Protein AF-A0A1Y1UW43-F1 (afdb_monomer_lite)

Organism: NCBI:txid1754191

Structure (mmCIF, N/CA/C/O backbone):
data_AF-A0A1Y1UW43-F1
#
_entry.id   AF-A0A1Y1UW43-F1
#
loop_
_atom_site.group_PDB
_atom_site.id
_atom_site.type_symbol
_atom_site.label_atom_id
_atom_site.label_alt_id
_atom_site.label_comp_id
_atom_site.label_asym_id
_atom_site.label_entity_id
_atom_site.label_seq_id
_atom_site.pdbx_PDB_ins_code
_atom_site.Cartn_x
_atom_site.Cartn_y
_atom_site.Cartn_z
_atom_site.occupancy
_atom_site.B_iso_or_equiv
_atom_site.auth_seq_id
_atom_site.auth_comp_id
_atom_site.auth_asym_id
_atom_site.auth_atom_id
_atom_site.pdbx_PDB_model_num
ATOM 1 N N . MET A 1 1 ? 52.925 10.141 13.686 1.00 56.16 1 MET A N 1
ATOM 2 C CA . MET A 1 1 ? 51.804 9.249 14.070 1.00 56.16 1 MET A CA 1
ATOM 3 C C . MET A 1 1 ? 50.520 9.489 13.261 1.00 56.16 1 MET A C 1
ATOM 5 O O . MET A 1 1 ? 49.769 8.543 13.100 1.00 56.16 1 MET A O 1
ATOM 9 N N . PHE A 1 2 ? 50.307 10.675 12.669 1.00 58.00 2 PHE A N 1
ATOM 10 C CA . PHE A 1 2 ? 49.111 11.023 11.871 1.00 58.00 2 PHE A CA 1
ATOM 11 C C . PHE A 1 2 ? 48.879 10.208 10.571 1.00 58.00 2 PHE A C 1
ATOM 13 O O . PHE A 1 2 ? 47.738 10.053 10.152 1.00 58.00 2 PHE A O 1
ATOM 20 N N . ASN A 1 3 ? 49.919 9.635 9.948 1.00 72.94 3 ASN A N 1
ATOM 21 C CA . ASN A 1 3 ? 49.780 8.955 8.644 1.00 72.94 3 ASN A CA 1
ATOM 22 C C . ASN A 1 3 ? 49.071 7.590 8.685 1.00 72.94 3 ASN A C 1
ATOM 24 O O . ASN A 1 3 ? 48.472 7.200 7.689 1.00 72.94 3 ASN A O 1
ATOM 28 N N . LYS A 1 4 ? 49.124 6.851 9.803 1.00 80.12 4 LYS A N 1
ATOM 29 C CA . LYS A 1 4 ? 48.474 5.528 9.875 1.00 80.12 4 LYS A CA 1
ATOM 30 C C . LYS A 1 4 ? 46.954 5.653 9.977 1.00 80.12 4 LYS A C 1
ATOM 32 O O . LYS A 1 4 ? 46.249 4.919 9.303 1.00 80.12 4 LYS A O 1
ATOM 37 N N . THR A 1 5 ? 46.466 6.628 10.742 1.00 80.50 5 THR A N 1
ATOM 38 C CA . THR A 1 5 ? 45.029 6.865 10.930 1.00 80.50 5 THR A CA 1
ATOM 39 C C . THR A 1 5 ? 44.343 7.279 9.627 1.00 80.50 5 THR A C 1
ATOM 41 O O . THR A 1 5 ? 43.304 6.724 9.289 1.00 80.50 5 THR A O 1
ATOM 44 N N . ILE A 1 6 ? 44.944 8.191 8.851 1.00 83.69 6 ILE A N 1
ATOM 45 C CA . ILE A 1 6 ? 44.388 8.641 7.560 1.00 83.69 6 ILE A CA 1
ATOM 46 C C . ILE A 1 6 ? 44.312 7.482 6.556 1.00 83.69 6 ILE A C 1
ATOM 48 O O . ILE A 1 6 ? 43.304 7.327 5.870 1.00 83.69 6 ILE A O 1
ATOM 52 N N . LEU A 1 7 ? 45.346 6.636 6.502 1.00 84.94 7 LEU A N 1
ATOM 53 C CA . LEU A 1 7 ? 45.371 5.480 5.606 1.00 84.94 7 LEU A CA 1
ATOM 54 C C . LEU A 1 7 ? 44.277 4.458 5.960 1.00 84.94 7 LEU A C 1
ATOM 56 O O . LEU A 1 7 ? 43.630 3.928 5.062 1.00 84.94 7 LEU A O 1
ATOM 60 N N . THR A 1 8 ? 44.027 4.226 7.254 1.00 87.25 8 THR A N 1
ATOM 61 C CA . THR A 1 8 ? 42.935 3.354 7.711 1.00 87.25 8 THR A CA 1
ATOM 62 C C . THR A 1 8 ? 41.565 3.895 7.296 1.00 87.25 8 THR A C 1
ATOM 64 O O . THR A 1 8 ? 40.753 3.129 6.787 1.00 87.25 8 THR A O 1
ATOM 67 N N . PHE A 1 9 ? 41.310 5.201 7.441 1.00 85.50 9 PHE A N 1
ATOM 68 C CA . PHE A 1 9 ? 40.037 5.801 7.016 1.00 85.50 9 PHE A CA 1
ATOM 69 C C . PHE A 1 9 ? 39.816 5.709 5.502 1.00 85.50 9 PHE A C 1
ATOM 71 O O . PHE A 1 9 ? 38.721 5.361 5.073 1.00 85.50 9 PHE A O 1
ATOM 78 N N . LEU A 1 10 ? 40.852 5.951 4.692 1.00 85.75 10 LEU A N 1
ATOM 79 C CA . LEU A 1 10 ? 40.757 5.788 3.237 1.00 85.75 10 LEU A CA 1
ATOM 80 C C . LEU A 1 10 ? 40.454 4.338 2.843 1.00 85.75 10 LEU A C 1
ATOM 82 O O . LEU A 1 10 ? 39.639 4.108 1.957 1.00 85.75 10 LEU A O 1
ATOM 86 N N . PHE A 1 11 ? 41.059 3.363 3.525 1.00 88.62 11 PHE A N 1
ATOM 87 C CA . PHE A 1 11 ? 40.801 1.948 3.263 1.00 88.62 11 PHE A CA 1
ATOM 88 C C . PHE A 1 11 ? 39.367 1.544 3.623 1.00 88.62 11 PHE A C 1
ATOM 90 O O . PHE A 1 11 ? 38.737 0.807 2.875 1.00 88.62 11 PHE A O 1
ATOM 97 N N . ILE A 1 12 ? 38.833 2.069 4.730 1.00 87.31 12 ILE A N 1
ATOM 98 C CA . ILE A 1 12 ? 37.438 1.855 5.133 1.00 87.31 12 ILE A CA 1
ATOM 99 C C . ILE A 1 12 ? 36.479 2.460 4.098 1.00 87.31 12 ILE A C 1
ATOM 101 O O . ILE A 1 12 ? 35.540 1.788 3.690 1.00 87.31 12 ILE A O 1
ATOM 105 N N . ILE A 1 13 ? 36.736 3.682 3.616 1.00 87.12 13 ILE A N 1
ATOM 106 C CA . ILE A 1 13 ? 35.909 4.327 2.580 1.00 87.12 13 ILE A CA 1
ATOM 107 C C . ILE A 1 13 ? 35.920 3.509 1.283 1.00 87.12 13 ILE A C 1
ATOM 109 O O . ILE A 1 13 ? 34.859 3.240 0.730 1.00 87.12 13 ILE A O 1
ATOM 113 N N . ILE A 1 14 ? 37.097 3.074 0.823 1.00 82.62 14 ILE A N 1
ATOM 114 C CA . ILE A 1 14 ? 37.223 2.245 -0.385 1.00 82.62 14 ILE A CA 1
ATOM 115 C C . ILE A 1 14 ? 36.518 0.898 -0.187 1.00 82.62 14 ILE A C 1
ATOM 117 O O . ILE A 1 14 ? 35.821 0.443 -1.086 1.00 82.62 14 ILE A O 1
ATOM 121 N N . TYR A 1 15 ? 36.649 0.274 0.987 1.00 85.06 15 TYR A N 1
ATOM 122 C CA . TYR A 1 15 ? 35.960 -0.977 1.300 1.00 85.06 15 TYR A CA 1
ATOM 123 C C . TYR A 1 15 ? 34.438 -0.813 1.268 1.00 85.06 15 TYR A C 1
ATOM 125 O O . TYR A 1 15 ? 33.769 -1.631 0.650 1.00 85.06 15 TYR A O 1
ATOM 133 N N . PHE A 1 16 ? 33.892 0.254 1.862 1.00 75.81 16 PHE A N 1
ATOM 134 C CA . PHE A 1 16 ? 32.456 0.534 1.791 1.00 75.81 16 PHE A CA 1
ATOM 135 C C . PHE A 1 16 ? 31.996 0.799 0.357 1.00 75.81 16 PHE A C 1
ATOM 137 O O . PHE A 1 16 ? 30.966 0.267 -0.032 1.00 75.81 16 PHE A O 1
ATOM 144 N N . GLN A 1 17 ? 32.781 1.527 -0.445 1.00 74.25 17 GLN A N 1
ATOM 145 C CA . GLN A 1 17 ? 32.484 1.751 -1.864 1.00 74.25 17 GLN A CA 1
ATOM 146 C C . GLN A 1 17 ? 32.497 0.450 -2.682 1.00 74.25 17 GLN A C 1
ATOM 148 O O . GLN A 1 17 ? 31.660 0.276 -3.562 1.00 74.25 17 GLN A O 1
ATOM 153 N N . PHE A 1 18 ? 33.417 -0.476 -2.394 1.00 73.25 18 PHE A N 1
ATOM 154 C CA . PHE A 1 18 ? 33.471 -1.786 -3.053 1.00 73.25 18 PHE A CA 1
ATOM 155 C C . PHE A 1 18 ? 32.378 -2.742 -2.567 1.00 73.25 18 PHE A C 1
ATOM 157 O O . PHE A 1 18 ? 31.836 -3.493 -3.368 1.00 73.25 18 PHE A O 1
ATOM 164 N N . ALA A 1 19 ? 32.046 -2.717 -1.276 1.00 72.12 19 ALA A N 1
ATOM 165 C CA . ALA A 1 19 ? 30.967 -3.521 -0.715 1.00 72.12 19 ALA A CA 1
ATOM 166 C C . ALA A 1 19 ? 29.603 -3.068 -1.255 1.00 72.12 19 ALA A C 1
ATOM 168 O O . ALA A 1 19 ? 28.809 -3.916 -1.641 1.00 72.12 19 ALA A O 1
ATOM 169 N N . SER A 1 20 ? 29.371 -1.755 -1.376 1.00 63.16 20 SER A N 1
ATOM 170 C CA . SER A 1 20 ? 28.149 -1.214 -1.984 1.00 63.16 20 SER A CA 1
ATOM 171 C C . SER A 1 20 ? 28.087 -1.419 -3.499 1.00 63.16 20 SER A C 1
ATOM 173 O O . SER A 1 20 ? 27.006 -1.484 -4.060 1.00 63.16 20 SER A O 1
ATOM 175 N N . ALA A 1 21 ? 29.233 -1.514 -4.184 1.00 57.72 21 ALA A N 1
ATOM 176 C CA . ALA A 1 21 ? 29.274 -1.787 -5.625 1.00 57.72 21 ALA A CA 1
ATOM 177 C C . ALA A 1 21 ? 29.068 -3.274 -5.972 1.00 57.72 21 ALA A C 1
ATOM 179 O O . ALA A 1 21 ? 28.872 -3.599 -7.139 1.00 57.72 21 ALA A O 1
ATOM 180 N N . ASN A 1 22 ? 29.137 -4.163 -4.975 1.00 56.09 22 ASN A N 1
ATOM 181 C CA . ASN A 1 22 ? 28.991 -5.610 -5.131 1.00 56.09 22 ASN A CA 1
ATOM 182 C C . ASN A 1 22 ? 27.632 -6.141 -4.653 1.00 56.09 22 ASN A C 1
ATOM 184 O O . ASN A 1 22 ? 27.474 -7.360 -4.564 1.00 56.09 22 ASN A O 1
ATOM 188 N N . GLU A 1 23 ? 26.636 -5.280 -4.417 1.00 61.84 23 GLU A N 1
ATOM 189 C CA . GLU A 1 23 ? 25.242 -5.696 -4.617 1.00 61.84 23 GLU A CA 1
ATOM 190 C C . GLU A 1 23 ? 25.048 -5.919 -6.120 1.00 61.84 23 GLU A C 1
ATOM 192 O O . GLU A 1 23 ? 24.503 -5.105 -6.856 1.00 61.84 23 GLU A O 1
ATOM 197 N N . LEU A 1 24 ? 25.630 -7.017 -6.603 1.00 61.66 24 LEU A N 1
ATOM 198 C CA . LEU A 1 24 ? 25.389 -7.529 -7.930 1.00 61.66 24 LEU A CA 1
ATOM 199 C C . LEU A 1 24 ? 23.887 -7.798 -7.984 1.00 61.66 24 LEU A C 1
ATOM 201 O O . LEU A 1 24 ? 23.404 -8.599 -7.182 1.00 61.66 24 LEU A O 1
ATOM 205 N N . ASN A 1 25 ? 23.174 -7.105 -8.876 1.00 72.94 25 ASN A N 1
ATOM 206 C CA . ASN A 1 25 ? 21.748 -7.323 -9.104 1.00 72.94 25 ASN A CA 1
ATOM 207 C C . ASN A 1 25 ? 21.505 -8.827 -9.180 1.00 72.94 25 ASN A C 1
ATOM 209 O O . ASN A 1 25 ? 22.036 -9.498 -10.067 1.00 72.94 25 ASN A O 1
ATOM 213 N N . GLU A 1 26 ? 20.785 -9.356 -8.195 1.00 88.00 26 GLU A N 1
ATOM 214 C CA . GLU A 1 26 ? 20.541 -10.783 -8.081 1.00 88.00 26 GLU A CA 1
ATOM 215 C C . GLU A 1 26 ? 19.818 -11.240 -9.350 1.00 88.00 26 GLU A C 1
ATOM 217 O O . GLU A 1 26 ? 18.706 -10.793 -9.644 1.00 88.00 26 GLU A O 1
ATOM 222 N N . VAL A 1 27 ? 20.503 -12.063 -10.148 1.00 95.00 27 VAL A N 1
ATOM 223 C CA . VAL A 1 27 ? 19.960 -12.608 -11.390 1.00 95.00 27 VAL A CA 1
ATOM 224 C C . VAL A 1 27 ? 19.281 -13.922 -11.050 1.00 95.00 27 VAL A C 1
ATOM 226 O O . VAL A 1 27 ? 19.945 -14.880 -10.656 1.00 95.00 27 VAL A O 1
ATOM 229 N N . LEU A 1 28 ? 17.966 -13.966 -11.222 1.00 96.88 28 LEU A N 1
ATOM 230 C CA . LEU A 1 28 ? 17.135 -15.129 -10.931 1.00 96.88 28 LEU A CA 1
ATOM 231 C C . LEU A 1 28 ? 16.400 -15.576 -12.188 1.00 96.88 28 LEU A C 1
ATOM 233 O O . LEU A 1 28 ? 16.133 -14.780 -13.088 1.00 96.88 28 LEU A O 1
ATOM 237 N N . SER A 1 29 ? 16.027 -16.848 -12.246 1.00 97.25 29 SER A N 1
ATOM 238 C CA . SER A 1 29 ? 15.043 -17.300 -13.223 1.00 97.25 29 SER A CA 1
ATOM 239 C C . SER A 1 29 ? 13.647 -16.780 -12.875 1.00 97.25 29 SER A C 1
ATOM 241 O O . SER A 1 29 ? 13.325 -16.569 -11.702 1.00 97.25 29 SER A O 1
ATOM 243 N N . LYS A 1 30 ? 12.751 -16.658 -13.862 1.00 97.31 30 LYS A N 1
ATOM 244 C CA . LYS A 1 30 ? 11.349 -16.277 -13.600 1.00 97.31 30 LYS A CA 1
ATOM 245 C C . LYS A 1 30 ? 10.670 -17.228 -12.614 1.00 97.31 30 LYS A C 1
ATOM 247 O O . LYS A 1 30 ? 9.859 -16.812 -11.790 1.00 97.31 30 LYS A O 1
ATOM 252 N N . LYS A 1 31 ? 11.012 -18.516 -12.678 1.00 97.94 31 LYS A N 1
ATOM 253 C CA . LYS A 1 31 ? 10.511 -19.523 -11.738 1.00 97.94 31 LYS A CA 1
ATOM 254 C C . LYS A 1 31 ? 11.026 -19.299 -10.314 1.00 97.94 31 LYS A C 1
ATOM 256 O O . LYS A 1 31 ? 10.271 -19.521 -9.375 1.00 97.94 31 LYS A O 1
ATOM 261 N N . GLU A 1 32 ? 12.289 -18.917 -10.149 1.00 98.06 32 GLU A N 1
ATOM 262 C CA . GLU A 1 32 ? 12.850 -18.585 -8.835 1.00 98.06 32 GLU A CA 1
ATOM 263 C C . GLU A 1 32 ? 12.178 -17.343 -8.257 1.00 98.06 32 GLU A C 1
ATOM 265 O O . GLU A 1 32 ? 11.737 -17.407 -7.114 1.00 98.06 32 GLU A O 1
ATOM 270 N N . VAL A 1 33 ? 11.982 -16.292 -9.066 1.00 97.75 33 VAL A N 1
ATOM 271 C CA . VAL A 1 33 ? 11.233 -15.092 -8.657 1.00 97.75 33 VAL A CA 1
ATOM 272 C C . VAL A 1 33 ? 9.833 -15.463 -8.167 1.00 97.75 33 VAL A C 1
ATOM 274 O O . VAL A 1 33 ? 9.462 -15.106 -7.059 1.00 97.75 33 VAL A O 1
ATOM 277 N N . LEU A 1 34 ? 9.073 -16.260 -8.924 1.00 97.62 34 LEU A N 1
ATOM 278 C CA . LEU A 1 34 ? 7.719 -16.682 -8.530 1.00 97.62 34 LEU A CA 1
ATOM 279 C C . LEU A 1 34 ? 7.656 -17.534 -7.246 1.00 97.62 34 LEU A C 1
ATOM 281 O O . LEU A 1 34 ? 6.579 -17.677 -6.673 1.00 97.62 34 LEU A O 1
ATOM 285 N N . ASN A 1 35 ? 8.775 -18.112 -6.797 1.00 97.75 35 ASN A N 1
ATOM 286 C CA . ASN A 1 35 ? 8.842 -18.857 -5.536 1.00 97.75 35 ASN A CA 1
ATOM 287 C C . ASN A 1 35 ? 9.202 -17.974 -4.334 1.00 97.75 35 ASN A C 1
ATOM 289 O O . ASN A 1 35 ? 9.175 -18.471 -3.206 1.00 97.75 35 ASN A O 1
ATOM 293 N N . ILE A 1 36 ? 9.563 -16.705 -4.549 1.00 96.56 36 ILE A N 1
ATOM 294 C CA . ILE A 1 36 ? 9.809 -15.769 -3.455 1.00 96.56 36 ILE A CA 1
ATOM 295 C C . ILE A 1 36 ? 8.470 -15.463 -2.772 1.00 96.56 36 ILE A C 1
ATOM 297 O O . ILE A 1 36 ? 7.462 -15.159 -3.415 1.00 96.56 36 ILE A O 1
ATOM 301 N N . THR A 1 37 ? 8.463 -15.571 -1.446 1.00 95.00 37 THR A N 1
ATOM 302 C CA . THR A 1 37 ? 7.289 -15.324 -0.604 1.00 95.00 37 THR A CA 1
ATOM 303 C C . THR A 1 37 ? 7.711 -14.629 0.678 1.00 95.00 37 THR A C 1
ATOM 305 O O . THR A 1 37 ? 8.735 -15.003 1.247 1.00 95.00 37 THR A O 1
ATOM 308 N N . ASN A 1 38 ? 6.874 -13.722 1.182 1.00 90.12 38 ASN A N 1
ATOM 309 C CA . ASN A 1 38 ? 7.091 -12.963 2.422 1.00 90.12 38 ASN A CA 1
ATOM 310 C C . ASN A 1 38 ? 8.356 -12.087 2.410 1.00 90.12 38 ASN A C 1
ATOM 312 O O . ASN A 1 38 ? 8.910 -11.788 3.464 1.00 90.12 38 ASN A O 1
ATOM 316 N N . GLU A 1 39 ? 8.793 -11.692 1.220 1.00 91.38 39 GLU A N 1
ATOM 317 C CA . GLU A 1 39 ? 9.744 -10.605 1.012 1.00 91.38 39 GLU A CA 1
ATOM 318 C C . GLU A 1 39 ? 8.957 -9.397 0.511 1.00 91.38 39 GLU A C 1
ATOM 320 O O . GLU A 1 39 ? 7.960 -9.562 -0.201 1.00 91.38 39 GLU A O 1
ATOM 325 N N . PHE A 1 40 ? 9.371 -8.200 0.912 1.00 91.06 40 PHE A N 1
ATOM 326 C CA . PHE A 1 40 ? 8.583 -6.993 0.691 1.00 91.06 40 PHE A CA 1
ATOM 327 C C . PHE A 1 40 ? 9.372 -5.919 -0.030 1.00 91.06 40 PHE A C 1
ATOM 329 O O . PHE A 1 40 ? 10.588 -5.824 0.152 1.00 91.06 40 PHE A O 1
ATOM 336 N N . PHE A 1 41 ? 8.658 -5.082 -0.781 1.00 91.19 41 PHE A N 1
ATOM 337 C CA . PHE A 1 41 ? 9.232 -3.976 -1.541 1.00 91.19 41 PHE A CA 1
ATOM 338 C C . PHE A 1 41 ? 10.299 -4.475 -2.520 1.00 91.19 41 PHE A C 1
ATOM 340 O O . PHE A 1 41 ? 11.388 -3.909 -2.635 1.00 91.19 41 PHE A O 1
ATOM 347 N N . ILE A 1 42 ? 10.002 -5.588 -3.192 1.00 94.31 42 ILE A N 1
ATOM 348 C CA . ILE A 1 42 ? 10.900 -6.195 -4.165 1.00 94.31 42 ILE A CA 1
ATOM 349 C C . ILE A 1 42 ? 10.197 -6.308 -5.506 1.00 94.31 42 ILE A C 1
ATOM 351 O O . ILE A 1 42 ? 9.110 -6.864 -5.636 1.00 94.31 42 ILE A O 1
ATOM 355 N N . SER A 1 43 ? 10.881 -5.832 -6.533 1.00 95.88 43 SER A N 1
ATOM 356 C CA . SER A 1 43 ? 10.384 -5.887 -7.895 1.00 95.88 43 SER A CA 1
ATOM 357 C C . SER A 1 43 ? 11.461 -6.451 -8.809 1.00 95.88 43 SER A C 1
ATOM 359 O O . SER A 1 43 ? 12.657 -6.373 -8.516 1.00 95.88 43 SER A O 1
ATOM 361 N N . TYR A 1 44 ? 11.045 -7.056 -9.917 1.00 97.56 44 TYR A N 1
ATOM 362 C CA . TYR A 1 44 ? 11.954 -7.613 -10.914 1.00 97.56 44 TYR A CA 1
ATOM 363 C C . TYR A 1 44 ? 11.488 -7.266 -12.320 1.00 97.56 44 TYR A C 1
ATOM 365 O O . TYR A 1 44 ? 10.319 -7.442 -12.655 1.00 97.56 44 TYR A O 1
ATOM 373 N N . TYR A 1 45 ? 12.425 -6.894 -13.188 1.00 97.62 45 TYR A N 1
ATOM 374 C CA . TYR A 1 45 ? 12.200 -6.936 -14.631 1.00 97.62 45 TYR A CA 1
ATOM 375 C C . TYR A 1 45 ? 12.741 -8.242 -15.192 1.00 97.62 45 TYR A C 1
ATOM 377 O O . TYR A 1 45 ? 13.872 -8.636 -14.902 1.00 97.62 45 TYR A O 1
ATOM 385 N N . CYS A 1 46 ? 11.946 -8.890 -16.037 1.00 97.25 46 CYS A N 1
ATOM 386 C CA . CYS A 1 46 ? 12.302 -10.144 -16.676 1.00 97.25 46 CYS A CA 1
ATOM 387 C C . CYS A 1 46 ? 12.362 -9.992 -18.197 1.00 97.25 46 CYS A C 1
ATOM 389 O O . CYS A 1 46 ? 11.467 -9.422 -18.825 1.00 97.25 46 CYS A O 1
ATOM 391 N N . LYS A 1 47 ? 13.396 -10.580 -18.800 1.00 95.69 47 LYS A N 1
ATOM 392 C CA . LYS A 1 47 ? 13.500 -10.803 -20.241 1.00 95.69 47 LYS A CA 1
ATOM 393 C C . LYS A 1 47 ? 13.730 -12.286 -20.490 1.00 95.69 47 LYS A C 1
ATOM 395 O O . LYS A 1 47 ? 14.701 -12.859 -20.002 1.00 95.69 47 LYS A O 1
ATOM 400 N N . ASP A 1 48 ? 12.839 -12.898 -21.263 1.00 93.75 48 ASP A N 1
ATOM 401 C CA . ASP A 1 48 ? 12.752 -14.353 -21.391 1.00 93.75 48 ASP A CA 1
ATOM 402 C C . ASP A 1 48 ? 12.575 -15.016 -20.006 1.00 93.75 48 ASP A C 1
ATOM 404 O O . ASP A 1 48 ? 11.582 -14.764 -19.325 1.00 93.75 48 ASP A O 1
ATOM 408 N N . ASP A 1 49 ? 13.528 -15.853 -19.589 1.00 95.88 49 ASP A N 1
ATOM 409 C CA . ASP A 1 49 ? 13.539 -16.507 -18.276 1.00 95.88 49 ASP A CA 1
ATOM 410 C C . ASP A 1 49 ? 14.493 -15.824 -17.285 1.00 95.88 49 ASP A C 1
ATOM 412 O O . ASP A 1 49 ? 14.617 -16.295 -16.167 1.00 95.88 49 ASP A O 1
ATOM 416 N N . ILE A 1 50 ? 15.176 -14.739 -17.669 1.00 96.94 50 ILE A N 1
ATOM 417 C CA . ILE A 1 50 ? 16.165 -14.050 -16.828 1.00 96.94 50 ILE A CA 1
ATOM 418 C C . ILE A 1 50 ? 15.514 -12.820 -16.205 1.00 96.94 50 ILE A C 1
ATOM 420 O O . ILE A 1 50 ? 15.043 -11.938 -16.923 1.00 96.94 50 ILE A O 1
ATOM 424 N N . CYS A 1 51 ? 15.530 -12.742 -14.882 1.00 97.75 51 CYS A N 1
ATOM 425 C CA . CYS A 1 51 ? 14.985 -11.647 -14.099 1.00 97.75 51 CYS A CA 1
ATOM 426 C C . CYS A 1 51 ? 16.081 -10.982 -13.273 1.00 97.75 51 CYS A C 1
ATOM 428 O O . CYS A 1 51 ? 16.980 -11.652 -12.767 1.00 97.75 51 CYS A O 1
ATOM 430 N N . VAL A 1 52 ? 15.987 -9.666 -13.119 1.00 96.75 52 VAL A N 1
ATOM 431 C CA . VAL A 1 52 ? 16.898 -8.884 -12.281 1.00 96.75 52 VAL A CA 1
ATOM 432 C C . VAL A 1 52 ? 16.097 -8.005 -11.339 1.00 96.75 52 VAL A C 1
ATOM 434 O O . VAL A 1 52 ? 15.080 -7.433 -11.738 1.00 96.75 52 VAL A O 1
ATOM 437 N N . LYS A 1 53 ? 16.546 -7.944 -10.086 1.00 96.00 53 LYS A N 1
ATOM 438 C CA . LYS A 1 53 ? 15.929 -7.112 -9.055 1.00 96.00 53 LYS A CA 1
ATOM 439 C C . LYS A 1 53 ? 16.030 -5.631 -9.443 1.00 96.00 53 LYS A C 1
ATOM 441 O O . LYS A 1 53 ? 17.070 -5.202 -9.939 1.00 96.00 53 LYS A O 1
ATOM 446 N N . THR A 1 54 ? 14.961 -4.882 -9.214 1.00 93.88 54 THR A N 1
ATOM 447 C CA . THR A 1 54 ? 14.838 -3.431 -9.423 1.00 93.88 54 THR A CA 1
ATOM 448 C C . THR A 1 54 ? 14.235 -2.798 -8.172 1.00 93.88 54 THR A C 1
ATOM 450 O O . THR A 1 54 ? 13.646 -3.486 -7.334 1.00 93.88 54 THR A O 1
ATOM 453 N N . ASP A 1 55 ? 14.367 -1.482 -8.056 1.00 90.44 55 ASP A N 1
ATOM 454 C CA . ASP A 1 55 ? 13.598 -0.681 -7.111 1.00 90.44 55 ASP A CA 1
ATOM 455 C C . ASP A 1 55 ? 12.081 -0.770 -7.393 1.00 90.44 55 ASP A C 1
ATOM 457 O O . ASP A 1 55 ? 11.647 -0.775 -8.551 1.00 90.44 55 ASP A O 1
ATOM 461 N N . ASN A 1 56 ? 11.279 -0.847 -6.330 1.00 88.56 56 ASN A N 1
ATOM 462 C CA . ASN A 1 56 ? 9.824 -1.011 -6.380 1.00 88.56 56 ASN A CA 1
ATOM 463 C C . ASN A 1 56 ? 9.056 0.324 -6.477 1.00 88.56 56 ASN A C 1
ATOM 465 O O . ASN A 1 56 ? 7.827 0.332 -6.531 1.00 88.56 56 ASN A O 1
ATOM 469 N N . GLU A 1 57 ? 9.744 1.470 -6.504 1.00 89.12 57 GLU A N 1
ATOM 470 C CA . GLU A 1 57 ? 9.133 2.785 -6.718 1.00 89.12 57 GLU A CA 1
ATOM 471 C C . GLU A 1 57 ? 8.948 3.107 -8.213 1.00 89.12 57 GLU A C 1
ATOM 473 O O . GLU A 1 57 ? 8.436 4.178 -8.547 1.00 89.12 57 GLU A O 1
ATOM 478 N N . TYR A 1 58 ? 9.347 2.200 -9.120 1.00 88.69 58 TYR A N 1
ATOM 479 C CA . TYR A 1 58 ? 9.237 2.336 -10.584 1.00 88.69 58 TYR A CA 1
ATOM 480 C C . TYR A 1 58 ? 9.904 3.613 -11.128 1.00 88.69 58 TYR A C 1
ATOM 482 O O . TYR A 1 58 ? 9.495 4.167 -12.148 1.00 88.69 58 TYR A O 1
ATOM 490 N N . LYS A 1 59 ? 10.935 4.116 -10.438 1.00 90.44 59 LYS A N 1
ATOM 491 C CA . LYS A 1 59 ? 11.692 5.313 -10.853 1.00 90.44 59 LYS A CA 1
ATOM 492 C C . LYS A 1 59 ? 12.839 4.987 -11.805 1.00 90.44 59 LYS A C 1
ATOM 494 O O . LYS A 1 59 ? 13.427 5.895 -12.403 1.00 90.44 59 LYS A O 1
ATOM 499 N N . GLU A 1 60 ? 13.198 3.712 -11.912 1.00 91.81 60 GLU A N 1
ATOM 500 C CA . GLU A 1 60 ? 14.275 3.257 -12.775 1.00 91.81 60 GLU A CA 1
ATOM 501 C C . GLU A 1 60 ? 13.875 3.363 -14.241 1.00 91.81 60 GLU A C 1
ATOM 503 O O . GLU A 1 60 ? 12.942 2.725 -14.705 1.00 91.81 60 GLU A O 1
ATOM 508 N N . LYS A 1 61 ? 14.642 4.147 -14.996 1.00 95.81 61 LYS A N 1
ATOM 509 C CA . LYS A 1 61 ? 14.450 4.305 -16.443 1.00 95.81 61 LYS A CA 1
ATOM 510 C C . LYS A 1 61 ? 15.150 3.223 -17.255 1.00 95.81 61 LYS A C 1
ATOM 512 O O . LYS A 1 61 ? 14.883 3.051 -18.447 1.00 95.81 61 LYS A O 1
ATOM 517 N N . PHE A 1 62 ? 16.103 2.539 -16.627 1.00 96.94 62 PHE A N 1
ATOM 518 C CA . PHE A 1 62 ? 16.943 1.544 -17.263 1.00 96.94 62 PHE A CA 1
ATOM 519 C C . PHE A 1 62 ? 17.094 0.322 -16.379 1.00 96.94 62 PHE A C 1
ATOM 521 O O . PHE A 1 62 ? 17.202 0.468 -15.171 1.00 96.94 62 PHE A O 1
ATOM 528 N N . VAL A 1 63 ? 17.247 -0.839 -17.008 1.00 96.50 63 VAL A N 1
ATOM 529 C CA . VAL A 1 63 ? 17.593 -2.086 -16.331 1.00 96.50 63 VAL A CA 1
ATOM 530 C C . VAL A 1 63 ? 18.729 -2.796 -17.062 1.00 96.50 63 VAL A C 1
ATOM 532 O O . VAL A 1 63 ? 18.826 -2.737 -18.290 1.00 96.50 63 VAL A O 1
ATOM 535 N N . GLU A 1 64 ? 19.608 -3.463 -16.322 1.00 96.44 64 GLU A N 1
ATOM 536 C CA . GLU A 1 64 ? 20.753 -4.197 -16.862 1.00 96.44 64 GLU A CA 1
ATOM 537 C C . GLU A 1 64 ? 20.529 -5.708 -16.726 1.00 96.44 64 GLU A C 1
ATOM 539 O O . GLU A 1 64 ? 20.522 -6.238 -15.620 1.00 96.44 64 GLU A O 1
ATOM 544 N N . ILE A 1 65 ? 20.335 -6.405 -17.854 1.00 96.19 65 ILE A N 1
ATOM 545 C CA . ILE A 1 65 ? 20.023 -7.845 -17.895 1.00 96.19 65 ILE A CA 1
ATOM 546 C C . ILE A 1 65 ? 21.103 -8.576 -18.710 1.00 96.19 65 ILE A C 1
ATOM 548 O O . ILE A 1 65 ? 21.384 -8.164 -19.844 1.00 96.19 65 ILE A O 1
ATOM 552 N N . PRO A 1 66 ? 21.716 -9.655 -18.185 1.00 95.38 66 PRO A N 1
ATOM 553 C CA . PRO A 1 66 ? 22.676 -10.450 -18.943 1.00 95.38 66 PRO A CA 1
ATOM 554 C C . PRO A 1 66 ? 21.999 -11.228 -20.077 1.00 95.38 66 PRO A C 1
ATOM 556 O O . PRO A 1 66 ? 20.920 -11.796 -19.916 1.00 95.38 66 PRO A O 1
ATOM 559 N N . ASP A 1 67 ? 22.645 -11.272 -21.242 1.00 92.88 67 ASP A N 1
ATOM 560 C CA . ASP A 1 67 ? 22.251 -12.150 -22.341 1.00 92.88 67 ASP A CA 1
ATOM 561 C C . ASP A 1 67 ? 22.724 -13.599 -22.113 1.00 92.88 67 ASP A C 1
ATOM 563 O O . ASP A 1 67 ? 23.420 -13.923 -21.151 1.00 92.88 67 ASP A O 1
ATOM 567 N N . LYS A 1 68 ? 22.382 -14.497 -23.044 1.00 90.19 68 LYS A N 1
ATOM 568 C CA . LYS A 1 68 ? 22.782 -15.918 -22.999 1.00 90.19 68 LYS A CA 1
ATOM 569 C C . LYS A 1 68 ? 24.303 -16.154 -23.029 1.00 90.19 68 LYS A C 1
ATOM 571 O O . LYS A 1 68 ? 24.727 -17.283 -22.815 1.00 90.19 68 LYS A O 1
ATOM 576 N N . ASN A 1 69 ? 25.106 -15.134 -23.337 1.00 92.50 69 ASN A N 1
ATOM 577 C CA . ASN A 1 69 ? 26.569 -15.175 -23.333 1.00 92.50 69 ASN A CA 1
ATOM 578 C C . ASN A 1 69 ? 27.157 -14.379 -22.154 1.00 92.50 69 ASN A C 1
ATOM 580 O O . ASN A 1 69 ? 28.311 -13.957 -22.235 1.00 92.50 69 ASN A O 1
ATOM 584 N N . GLU A 1 70 ? 26.360 -14.117 -21.111 1.00 89.94 70 GLU A N 1
ATOM 585 C CA . GLU A 1 70 ? 26.740 -13.352 -19.914 1.00 89.94 70 GLU A CA 1
ATOM 586 C C . GLU A 1 70 ? 27.135 -11.894 -20.206 1.00 89.94 70 GLU A C 1
ATOM 588 O O . GLU A 1 70 ? 27.756 -11.219 -19.383 1.00 89.94 70 GLU A O 1
ATOM 593 N N . ARG A 1 71 ? 26.766 -11.359 -21.376 1.00 94.12 71 ARG A N 1
ATOM 594 C CA . ARG A 1 71 ? 26.985 -9.942 -21.676 1.00 94.12 71 ARG A CA 1
ATOM 595 C C . ARG A 1 71 ? 25.827 -9.143 -21.111 1.00 94.12 71 ARG A C 1
ATOM 597 O O . ARG A 1 71 ? 24.687 -9.336 -21.521 1.00 94.12 71 ARG A O 1
ATOM 604 N N . VAL A 1 72 ? 26.130 -8.222 -20.207 1.00 94.75 72 VAL A N 1
ATOM 605 C CA . VAL A 1 72 ? 25.140 -7.316 -19.622 1.00 94.75 72 VAL A CA 1
ATOM 606 C C . VAL A 1 72 ? 24.665 -6.318 -20.677 1.00 94.75 72 VAL A C 1
ATOM 608 O O . VAL A 1 72 ? 25.469 -5.591 -21.264 1.00 94.75 72 VAL A O 1
ATOM 611 N N . ILE A 1 73 ? 23.357 -6.298 -20.931 1.00 96.75 73 ILE A N 1
ATOM 612 C CA . ILE A 1 73 ? 22.713 -5.356 -21.844 1.00 96.75 73 ILE A CA 1
ATOM 613 C C . ILE A 1 73 ? 21.855 -4.402 -21.022 1.00 96.75 73 ILE A C 1
ATOM 615 O O . ILE A 1 73 ? 21.028 -4.829 -20.219 1.00 96.75 73 ILE A O 1
ATOM 619 N N . LYS A 1 74 ? 22.040 -3.103 -21.259 1.00 97.62 74 LYS A N 1
ATOM 620 C CA . LYS A 1 74 ? 21.239 -2.041 -20.658 1.00 97.62 74 LYS A CA 1
ATOM 621 C C . LYS A 1 74 ? 20.022 -1.741 -21.529 1.00 97.62 74 LYS A C 1
ATOM 623 O O . LYS A 1 74 ? 20.179 -1.319 -22.675 1.00 97.62 74 LYS A O 1
ATOM 628 N N . TYR A 1 75 ? 18.835 -1.929 -20.972 1.00 98.12 75 TYR A N 1
ATOM 629 C CA . TYR A 1 75 ? 17.554 -1.669 -21.618 1.00 98.12 75 TYR A CA 1
ATOM 630 C C . TYR A 1 75 ? 16.878 -0.445 -21.017 1.00 98.12 75 TYR A C 1
ATOM 632 O O . TYR A 1 75 ? 17.041 -0.174 -19.834 1.00 98.12 75 TYR A O 1
ATOM 640 N N . ILE A 1 76 ? 16.098 0.267 -21.823 1.00 98.00 76 ILE A N 1
ATOM 641 C CA . ILE A 1 76 ? 15.110 1.247 -21.367 1.00 98.00 76 ILE A CA 1
ATOM 642 C C . ILE A 1 76 ? 13.839 0.478 -20.992 1.00 98.00 76 ILE A C 1
ATOM 644 O O . ILE A 1 76 ? 13.358 -0.324 -21.802 1.00 98.00 76 ILE A O 1
ATOM 648 N N . VAL A 1 77 ? 13.319 0.709 -19.785 1.00 96.50 77 VAL A N 1
ATOM 649 C CA . VAL A 1 77 ? 12.084 0.064 -19.290 1.00 96.50 77 VAL A CA 1
ATOM 650 C C . VAL A 1 77 ? 10.856 0.957 -19.428 1.00 96.50 77 VAL A C 1
ATOM 652 O O . VAL A 1 77 ? 9.763 0.441 -19.631 1.00 96.50 77 VAL A O 1
ATOM 655 N N . ASP A 1 78 ? 11.048 2.280 -19.418 1.00 93.81 78 ASP A N 1
ATOM 656 C CA . ASP A 1 78 ? 9.976 3.248 -19.644 1.00 93.81 78 ASP A CA 1
ATOM 657 C C . ASP A 1 78 ? 9.419 3.115 -21.061 1.00 93.81 78 ASP A C 1
ATOM 659 O O . ASP A 1 78 ? 10.122 3.339 -22.052 1.00 93.81 78 ASP A O 1
ATOM 663 N N . THR A 1 79 ? 8.130 2.815 -21.156 1.00 94.75 79 THR A N 1
ATOM 664 C CA . THR A 1 79 ? 7.403 2.719 -22.421 1.00 94.75 79 THR A CA 1
ATOM 665 C C . THR A 1 79 ? 6.236 3.688 -22.461 1.00 94.75 79 THR A C 1
ATOM 667 O O . THR A 1 79 ? 5.603 3.963 -21.448 1.00 94.75 79 THR A O 1
ATOM 670 N N . CYS A 1 80 ? 5.927 4.173 -23.658 1.00 94.12 80 CYS A N 1
ATOM 671 C CA . CYS A 1 80 ? 4.766 5.014 -23.921 1.00 94.12 80 CYS A CA 1
ATOM 672 C C . CYS A 1 80 ? 3.796 4.320 -24.878 1.00 94.12 80 CYS A C 1
ATOM 674 O O . CYS A 1 80 ? 4.179 3.471 -25.696 1.00 94.12 80 CYS A O 1
ATOM 676 N N . SER A 1 81 ? 2.537 4.747 -24.852 1.00 92.44 81 SER A N 1
ATOM 677 C CA . SER A 1 81 ? 1.596 4.375 -25.903 1.00 92.44 81 SER A CA 1
ATOM 678 C C . SER A 1 81 ? 2.004 5.009 -27.236 1.00 92.44 81 SER A C 1
ATOM 680 O O . SER A 1 81 ? 2.584 6.097 -27.294 1.00 92.44 81 SER A O 1
ATOM 682 N N . SER A 1 82 ? 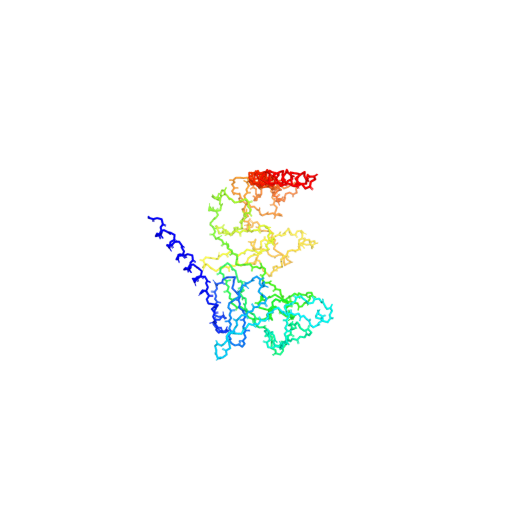1.672 4.349 -28.350 1.00 92.44 82 SER A N 1
ATOM 683 C CA . SER A 1 82 ? 1.937 4.918 -29.678 1.00 92.44 82 SER A CA 1
ATOM 684 C C . SER A 1 82 ? 1.245 6.273 -29.868 1.00 92.44 82 SER A C 1
ATOM 686 O O . SER A 1 82 ? 1.794 7.155 -30.518 1.00 92.44 82 SER A O 1
ATOM 688 N N . GLU A 1 83 ? 0.074 6.471 -29.260 1.00 92.06 83 GLU A N 1
ATOM 689 C CA . GLU A 1 83 ? -0.637 7.748 -29.289 1.00 92.06 83 GLU A CA 1
ATOM 690 C C . GLU A 1 83 ? 0.112 8.857 -28.532 1.00 92.06 83 GLU A C 1
ATOM 692 O O . GLU A 1 83 ? 0.180 9.990 -29.013 1.00 92.06 83 GLU A O 1
ATOM 697 N N . GLU A 1 84 ? 0.691 8.571 -27.364 1.00 94.25 84 GLU A N 1
ATOM 698 C CA . GLU A 1 84 ? 1.500 9.549 -26.624 1.00 94.25 84 GLU A CA 1
ATOM 699 C C . GLU A 1 84 ? 2.756 9.946 -27.390 1.00 94.25 84 GLU A C 1
ATOM 701 O O . GLU A 1 84 ? 3.106 11.127 -27.403 1.00 94.25 84 GLU A O 1
ATOM 706 N N . ILE A 1 85 ? 3.401 8.989 -28.061 1.00 95.75 85 ILE A N 1
ATOM 707 C CA . ILE A 1 85 ? 4.573 9.244 -28.904 1.00 95.75 85 ILE A CA 1
ATOM 708 C C . ILE A 1 85 ? 4.193 10.168 -30.068 1.00 95.75 85 ILE A C 1
ATOM 710 O O . ILE A 1 85 ? 4.795 11.230 -30.222 1.00 95.75 85 ILE A O 1
ATOM 714 N N . ILE A 1 86 ? 3.139 9.831 -30.823 1.00 94.88 86 ILE A N 1
ATOM 715 C CA . ILE A 1 86 ? 2.667 10.627 -31.974 1.00 94.88 86 ILE A CA 1
ATOM 716 C C . ILE A 1 86 ? 2.266 12.048 -31.548 1.00 94.88 86 ILE A C 1
ATOM 718 O O . ILE A 1 86 ? 2.523 13.014 -32.265 1.00 94.88 86 ILE A O 1
ATOM 722 N N . ASN A 1 87 ? 1.658 12.192 -30.369 1.00 96.62 87 ASN A N 1
ATOM 723 C CA . ASN A 1 87 ? 1.245 13.487 -29.830 1.00 96.62 87 ASN A CA 1
ATOM 724 C C . ASN A 1 87 ? 2.382 14.268 -29.143 1.00 96.62 87 ASN A C 1
ATOM 726 O O . ASN A 1 87 ? 2.133 15.360 -28.631 1.00 96.62 87 ASN A O 1
ATOM 730 N N . GLY A 1 88 ? 3.602 13.724 -29.074 1.00 95.56 88 GLY A N 1
ATOM 731 C CA . GLY A 1 88 ? 4.734 14.360 -28.391 1.00 95.56 88 GLY A CA 1
ATOM 732 C C . GLY A 1 88 ? 4.553 14.492 -26.874 1.00 95.56 88 GLY A C 1
ATOM 733 O O . GLY A 1 88 ? 5.093 15.416 -26.270 1.00 95.56 88 GLY A O 1
ATOM 734 N N . ARG A 1 89 ? 3.765 13.598 -26.262 1.00 96.06 89 ARG A N 1
ATOM 735 C CA . ARG A 1 89 ? 3.505 13.531 -24.812 1.00 96.06 89 ARG A CA 1
ATOM 736 C C . ARG A 1 89 ? 4.355 12.483 -24.089 1.00 96.06 89 ARG A C 1
ATOM 738 O O . ARG A 1 89 ? 4.278 12.385 -22.871 1.00 96.06 89 ARG A O 1
ATOM 745 N N . CYS A 1 90 ? 5.153 11.708 -24.820 1.00 95.19 90 CYS A N 1
ATOM 746 C CA . CYS A 1 90 ? 6.059 10.727 -24.238 1.00 95.19 90 CYS A CA 1
ATOM 747 C C . CYS A 1 90 ? 7.329 11.396 -23.684 1.00 95.19 90 CYS A C 1
ATOM 749 O O . CYS A 1 90 ? 8.033 12.101 -24.408 1.00 95.19 90 CYS A O 1
ATOM 751 N N . PHE A 1 91 ? 7.641 11.138 -22.411 1.00 93.44 91 PHE A N 1
ATOM 752 C CA . PHE A 1 91 ? 8.831 11.663 -21.724 1.00 93.44 91 PHE A CA 1
ATOM 753 C C . PHE A 1 91 ? 9.890 10.587 -21.432 1.00 93.44 91 PHE A C 1
ATOM 755 O O . PHE A 1 91 ? 10.813 10.837 -20.655 1.00 93.44 91 PHE A O 1
ATOM 762 N N . SER A 1 92 ? 9.763 9.402 -22.041 1.00 94.19 92 SER A N 1
ATOM 763 C CA . SER A 1 92 ? 10.716 8.305 -21.857 1.00 94.19 92 SER A CA 1
ATOM 764 C C . SER A 1 92 ? 12.112 8.677 -22.361 1.00 94.19 92 SER A C 1
ATOM 766 O O . SER A 1 92 ? 12.295 9.580 -23.187 1.00 94.19 92 SER A O 1
ATOM 768 N N . GLU A 1 93 ? 13.104 7.904 -21.929 1.00 97.31 93 GLU A N 1
ATOM 769 C CA . GLU A 1 93 ? 14.442 7.953 -22.513 1.00 97.31 93 GLU A CA 1
ATOM 770 C C . GLU A 1 93 ? 14.417 7.605 -24.004 1.00 97.31 93 GLU A C 1
ATOM 772 O O . GLU A 1 93 ? 13.552 6.860 -24.483 1.00 97.31 93 GLU A O 1
ATOM 777 N N . LYS A 1 94 ? 15.379 8.169 -24.745 1.00 97.94 94 LYS A N 1
ATOM 778 C CA . LYS A 1 94 ? 15.418 8.017 -26.197 1.00 97.94 94 LYS A CA 1
ATOM 779 C C . LYS A 1 94 ? 16.080 6.713 -26.625 1.00 97.94 94 LYS A C 1
ATOM 781 O O . LYS A 1 94 ? 17.239 6.460 -26.296 1.00 97.94 94 LYS A O 1
ATOM 786 N N . CYS A 1 95 ? 15.389 5.932 -27.444 1.00 98.19 95 CYS A N 1
ATOM 787 C CA . CYS A 1 95 ? 15.936 4.747 -28.097 1.00 98.19 95 CYS A CA 1
ATOM 788 C C . CYS A 1 95 ? 16.497 5.073 -29.491 1.00 98.19 95 CYS A C 1
ATOM 790 O O . CYS A 1 95 ? 16.046 5.992 -30.176 1.00 98.19 95 CYS A O 1
ATOM 792 N N . ILE A 1 96 ? 17.509 4.307 -29.910 1.00 98.25 96 ILE A N 1
ATOM 793 C CA . ILE A 1 96 ? 18.099 4.384 -31.263 1.00 98.25 96 ILE A CA 1
ATOM 794 C C . ILE A 1 96 ? 17.582 3.236 -32.138 1.00 98.25 96 ILE A C 1
ATOM 796 O O . ILE A 1 96 ? 17.449 3.380 -33.349 1.00 98.25 96 ILE A O 1
ATOM 800 N N . SER A 1 97 ? 17.308 2.088 -31.520 1.00 98.19 97 SER A N 1
ATOM 801 C CA . SER A 1 97 ? 16.795 0.886 -32.169 1.00 98.19 97 SER A CA 1
ATOM 802 C C . SER A 1 97 ? 15.934 0.093 -31.190 1.00 98.19 97 SER A C 1
ATOM 804 O O . SER A 1 97 ? 16.025 0.308 -29.979 1.00 98.19 97 SER A O 1
ATOM 806 N N . ASP A 1 98 ? 15.155 -0.855 -31.709 1.00 98.06 98 ASP A N 1
ATOM 807 C CA . ASP A 1 98 ? 14.313 -1.759 -30.914 1.00 98.06 98 ASP A CA 1
ATOM 808 C C . ASP A 1 98 ? 15.097 -2.477 -29.811 1.00 98.06 98 ASP A C 1
ATOM 810 O O . ASP A 1 98 ? 14.616 -2.603 -28.690 1.00 98.06 98 ASP A O 1
ATOM 814 N N . ALA A 1 99 ? 16.351 -2.850 -30.087 1.00 96.75 99 ALA A N 1
ATOM 815 C CA . ALA A 1 99 ? 17.211 -3.564 -29.147 1.00 96.75 99 ALA A CA 1
ATOM 816 C C . ALA A 1 99 ? 17.555 -2.767 -27.874 1.00 96.75 99 ALA A C 1
ATOM 818 O O . ALA A 1 99 ? 18.016 -3.360 -26.902 1.00 96.75 99 ALA A O 1
ATOM 819 N N . HIS A 1 100 ? 17.357 -1.443 -27.867 1.00 98.00 100 HIS A N 1
ATOM 820 C CA . HIS A 1 100 ? 17.541 -0.618 -26.668 1.00 98.00 100 HIS A CA 1
ATOM 821 C C . HIS A 1 100 ? 16.339 -0.689 -25.720 1.00 98.00 100 HIS A C 1
ATOM 823 O O . HIS A 1 100 ? 16.476 -0.362 -24.546 1.00 98.00 100 HIS A O 1
ATOM 829 N N . CYS A 1 101 ? 15.168 -1.084 -26.216 1.00 98.00 101 CYS A N 1
ATOM 830 C CA . CYS A 1 101 ? 13.937 -1.141 -25.443 1.00 98.00 101 CYS A CA 1
ATOM 831 C C . CYS A 1 101 ? 13.748 -2.540 -24.866 1.00 98.00 101 CYS A C 1
ATOM 833 O O . CYS A 1 101 ? 13.915 -3.535 -25.576 1.00 98.00 101 CYS A O 1
ATOM 835 N N . LEU A 1 102 ? 13.337 -2.636 -23.601 1.00 97.19 102 LEU A N 1
ATOM 836 C CA . LEU A 1 102 ? 12.980 -3.932 -23.026 1.00 97.19 102 LEU A CA 1
ATOM 837 C C . LEU A 1 102 ? 11.778 -4.552 -23.762 1.00 97.19 102 LEU A C 1
ATOM 839 O O . LEU A 1 102 ? 11.776 -5.754 -24.015 1.00 97.19 102 LEU A O 1
ATOM 843 N N . SER A 1 103 ? 10.839 -3.713 -24.219 1.00 96.44 103 SER A N 1
ATOM 844 C CA . SER A 1 103 ? 9.705 -4.085 -25.081 1.00 96.44 103 SER A CA 1
ATOM 845 C C . SER A 1 103 ? 10.090 -4.466 -26.516 1.00 96.44 103 SER A C 1
ATOM 847 O O . SER A 1 103 ? 9.221 -4.822 -27.312 1.00 96.44 103 SER A O 1
ATOM 849 N N . ASN A 1 104 ? 11.371 -4.356 -26.888 1.00 97.25 104 ASN A N 1
ATOM 850 C CA . ASN A 1 104 ? 11.868 -4.599 -28.242 1.00 97.25 104 ASN A CA 1
ATOM 851 C C . ASN A 1 104 ? 11.118 -3.791 -29.324 1.00 97.25 104 ASN A C 1
ATOM 853 O O . ASN A 1 104 ? 10.839 -4.300 -30.410 1.00 97.25 104 ASN A O 1
ATOM 857 N N . LYS A 1 105 ? 10.737 -2.544 -29.015 1.00 97.44 105 LYS A N 1
ATOM 858 C CA . LYS A 1 105 ? 10.018 -1.667 -29.947 1.00 97.44 105 LYS A CA 1
ATOM 859 C C . LYS A 1 105 ? 10.334 -0.196 -29.707 1.00 97.44 105 LYS A C 1
ATOM 861 O O . LYS A 1 105 ? 10.007 0.350 -28.656 1.00 97.44 105 LYS A O 1
ATOM 866 N N . CYS A 1 106 ? 10.928 0.442 -30.706 1.00 98.06 106 CYS A N 1
ATOM 867 C CA . CYS A 1 106 ? 11.335 1.839 -30.718 1.00 98.06 106 CYS A CA 1
ATOM 868 C C . CYS A 1 106 ? 10.573 2.595 -31.821 1.00 98.06 106 CYS A C 1
ATOM 870 O O . CYS A 1 106 ? 10.727 2.301 -33.005 1.00 98.06 106 CYS A O 1
ATOM 872 N N . ILE A 1 107 ? 9.757 3.583 -31.450 1.00 97.50 107 ILE A N 1
ATOM 873 C CA . ILE A 1 107 ? 8.973 4.418 -32.376 1.00 97.50 107 ILE A CA 1
ATOM 874 C C . ILE A 1 107 ? 9.340 5.877 -32.134 1.00 97.50 107 ILE A C 1
ATOM 876 O O . ILE A 1 107 ? 9.280 6.336 -31.000 1.00 97.50 107 ILE A O 1
ATOM 880 N N . ASP A 1 108 ? 9.731 6.602 -33.184 1.00 97.00 108 ASP A N 1
ATOM 881 C CA . ASP A 1 108 ? 10.114 8.023 -33.109 1.00 97.00 108 ASP A CA 1
ATOM 882 C C . ASP A 1 108 ? 11.090 8.332 -31.959 1.00 97.00 108 ASP A C 1
ATOM 884 O O . ASP A 1 108 ? 10.978 9.328 -31.249 1.00 97.00 108 ASP A O 1
ATOM 888 N N . SER A 1 109 ? 12.075 7.444 -31.791 1.00 97.88 109 SER A N 1
ATOM 889 C CA . SER A 1 109 ? 13.078 7.488 -30.723 1.00 97.88 109 SER A CA 1
ATOM 890 C C . SER A 1 109 ? 12.544 7.283 -29.303 1.00 97.88 109 SER A C 1
ATOM 892 O O . SER A 1 109 ? 13.269 7.593 -28.369 1.00 97.88 109 SER A O 1
ATOM 894 N N . HIS A 1 110 ? 11.354 6.721 -29.105 1.00 97.88 110 HIS A N 1
ATOM 895 C CA . HIS A 1 110 ? 10.824 6.347 -27.791 1.00 97.88 110 HIS A CA 1
ATOM 896 C C . HIS A 1 110 ? 10.452 4.865 -27.733 1.00 97.88 110 HIS A C 1
ATOM 898 O O . HIS A 1 110 ? 10.000 4.285 -28.723 1.00 97.88 110 HIS A O 1
ATOM 904 N N . CYS A 1 111 ? 10.650 4.237 -26.575 1.00 97.50 111 CYS A N 1
ATOM 905 C CA . CYS A 1 111 ? 10.227 2.856 -26.389 1.00 97.50 111 CYS A CA 1
ATOM 906 C C . CYS A 1 111 ? 8.703 2.795 -26.295 1.00 97.50 111 CYS A C 1
ATOM 908 O O . CYS A 1 111 ? 8.074 3.580 -25.585 1.00 97.50 111 CYS A O 1
ATOM 910 N N . ALA A 1 112 ? 8.105 1.875 -27.043 1.00 95.88 112 ALA A N 1
ATOM 911 C CA . ALA A 1 112 ? 6.660 1.726 -27.131 1.00 95.88 112 ALA A CA 1
ATOM 912 C C . ALA A 1 112 ? 6.215 0.370 -26.585 1.00 95.88 112 ALA A C 1
ATOM 914 O O . ALA A 1 112 ? 6.975 -0.602 -26.642 1.00 95.88 112 ALA A O 1
ATOM 915 N N . PHE A 1 113 ? 4.968 0.289 -26.121 1.00 93.38 113 PHE A N 1
ATOM 916 C CA . PHE A 1 113 ? 4.355 -0.991 -25.762 1.00 93.38 113 PHE A CA 1
ATOM 917 C C . PHE A 1 113 ? 4.363 -1.966 -26.948 1.00 93.38 113 PHE A C 1
ATOM 919 O O . PHE A 1 113 ? 4.114 -1.593 -28.108 1.00 93.38 113 PHE A O 1
ATOM 926 N N . ASN A 1 114 ? 4.653 -3.231 -26.650 1.00 93.75 114 ASN A N 1
ATOM 927 C CA . ASN A 1 114 ? 4.739 -4.293 -27.639 1.00 93.75 114 ASN A CA 1
ATOM 928 C C . ASN A 1 114 ? 4.024 -5.557 -27.157 1.00 93.75 114 ASN A C 1
ATOM 930 O O . ASN A 1 114 ? 4.551 -6.291 -26.333 1.00 93.75 114 ASN A O 1
ATOM 934 N N . GLU A 1 115 ? 2.853 -5.837 -27.723 1.00 90.25 115 GLU A N 1
ATOM 935 C CA . GLU A 1 115 ? 2.059 -7.029 -27.393 1.00 90.25 115 GLU A CA 1
ATOM 936 C C . GLU A 1 115 ? 2.716 -8.344 -27.853 1.00 90.25 115 GLU A C 1
ATOM 938 O O . GLU A 1 115 ? 2.398 -9.406 -27.327 1.00 90.25 115 GLU A O 1
ATOM 943 N N . GLU A 1 116 ? 3.635 -8.304 -28.827 1.00 91.44 116 GLU A N 1
ATOM 944 C CA . GLU A 1 116 ? 4.347 -9.508 -29.287 1.00 91.44 116 GLU A CA 1
ATOM 945 C C . GLU A 1 116 ? 5.466 -9.917 -28.322 1.00 91.44 116 GLU A C 1
ATOM 947 O O . GLU A 1 116 ? 5.752 -11.103 -28.154 1.00 91.44 116 GLU A O 1
ATOM 952 N N . THR A 1 117 ? 6.092 -8.932 -27.676 1.00 91.00 117 THR A N 1
ATOM 953 C CA . THR A 1 117 ? 7.142 -9.122 -26.668 1.00 91.00 117 THR A CA 1
ATOM 954 C C . THR A 1 117 ? 6.882 -8.184 -25.489 1.00 91.00 117 THR A C 1
ATOM 956 O O . THR A 1 117 ? 7.591 -7.180 -25.339 1.00 91.00 117 THR A O 1
ATOM 959 N N . PRO A 1 118 ? 5.839 -8.462 -24.684 1.00 91.12 118 PRO A N 1
ATOM 960 C CA . PRO A 1 118 ? 5.479 -7.601 -23.571 1.00 91.12 118 PRO A CA 1
ATOM 961 C C . PRO A 1 118 ? 6.605 -7.588 -22.544 1.00 91.12 118 PRO A C 1
ATOM 963 O O . PRO A 1 118 ? 7.267 -8.604 -22.306 1.00 91.12 118 PRO A O 1
ATOM 966 N N . ILE A 1 119 ? 6.813 -6.426 -21.930 1.00 94.88 119 ILE A N 1
ATOM 967 C CA . ILE A 1 119 ? 7.695 -6.331 -20.773 1.00 94.88 119 ILE A CA 1
ATOM 968 C C . ILE A 1 119 ? 7.064 -7.169 -19.663 1.00 94.88 119 ILE A C 1
ATOM 970 O O . ILE A 1 119 ? 5.882 -7.017 -19.362 1.00 94.88 119 ILE A O 1
ATOM 974 N N . VAL A 1 120 ? 7.853 -8.059 -19.067 1.00 97.25 120 VAL A N 1
ATOM 975 C CA . VAL A 1 120 ? 7.432 -8.808 -17.887 1.00 97.25 120 VAL A CA 1
ATOM 976 C C . VAL A 1 120 ? 8.048 -8.134 -16.675 1.00 97.25 120 VAL A C 1
ATOM 978 O O . VAL A 1 120 ? 9.270 -8.076 -16.545 1.00 97.25 120 VAL A O 1
ATOM 981 N N . HIS A 1 121 ? 7.190 -7.644 -15.796 1.00 97.31 121 HIS A N 1
ATOM 982 C CA . HIS A 1 121 ? 7.549 -7.138 -14.483 1.00 97.31 121 HIS A CA 1
ATOM 983 C C . HIS A 1 121 ? 6.974 -8.072 -13.424 1.00 97.31 121 HIS A C 1
ATOM 985 O O . HIS A 1 121 ? 5.907 -8.651 -13.638 1.00 97.31 121 HIS A O 1
ATOM 991 N N . CYS A 1 122 ? 7.667 -8.249 -12.309 1.00 97.88 122 CYS A N 1
ATOM 992 C CA . CYS A 1 122 ? 7.190 -9.034 -11.183 1.00 97.88 122 CYS A CA 1
ATOM 993 C C . CYS A 1 122 ? 7.216 -8.178 -9.928 1.00 97.88 122 CYS A C 1
ATOM 995 O O . CYS A 1 122 ? 8.273 -7.651 -9.598 1.00 97.88 122 CYS A O 1
ATOM 997 N N . ASP A 1 123 ? 6.085 -8.095 -9.239 1.00 97.00 123 ASP A N 1
ATOM 998 C CA . ASP A 1 123 ? 5.936 -7.359 -7.984 1.00 97.00 123 ASP A CA 1
ATOM 999 C C . ASP A 1 123 ? 5.525 -8.305 -6.862 1.00 97.00 123 ASP A C 1
ATOM 1001 O O . ASP A 1 123 ? 4.872 -9.330 -7.099 1.00 97.00 123 ASP A O 1
ATOM 1005 N N . ASP A 1 124 ? 5.916 -7.968 -5.637 1.00 95.00 124 ASP A N 1
ATOM 1006 C CA . ASP A 1 124 ? 5.411 -8.636 -4.450 1.00 95.00 124 ASP A CA 1
ATOM 1007 C C . ASP A 1 124 ? 3.979 -8.178 -4.142 1.00 95.00 124 ASP A C 1
ATOM 1009 O O . ASP A 1 124 ? 3.715 -7.024 -3.825 1.00 95.00 124 ASP A O 1
ATOM 1013 N N . ILE A 1 125 ? 3.026 -9.105 -4.205 1.00 93.75 125 ILE A N 1
ATOM 1014 C CA . ILE A 1 125 ? 1.622 -8.860 -3.873 1.00 93.75 125 ILE A CA 1
ATOM 1015 C C . ILE A 1 125 ? 1.384 -9.184 -2.402 1.00 93.75 125 ILE A C 1
ATOM 1017 O O . ILE A 1 125 ? 1.524 -10.343 -1.996 1.00 93.75 125 ILE A O 1
ATOM 1021 N N . TYR A 1 126 ? 0.954 -8.198 -1.612 1.00 88.69 126 TYR A N 1
ATOM 1022 C CA . TYR A 1 126 ? 0.573 -8.422 -0.214 1.00 88.69 126 TYR A CA 1
ATOM 1023 C C . TYR A 1 126 ? -0.772 -9.156 -0.125 1.00 88.69 126 TYR A C 1
ATOM 1025 O O . TYR A 1 126 ? -1.770 -8.738 -0.709 1.00 88.69 126 TYR A O 1
ATOM 1033 N N . ILE A 1 127 ? -0.815 -10.251 0.639 1.00 83.19 127 ILE A N 1
ATOM 1034 C CA . ILE A 1 127 ? -2.057 -10.968 0.999 1.00 83.19 127 ILE A CA 1
ATOM 1035 C C . ILE A 1 127 ? -2.415 -10.731 2.482 1.00 83.19 127 ILE A C 1
ATOM 1037 O O . ILE A 1 127 ? -3.336 -11.340 3.023 1.00 83.19 127 ILE A O 1
ATOM 1041 N N . GLY A 1 128 ? -1.676 -9.854 3.160 1.00 69.00 128 GLY A N 1
ATOM 1042 C CA . GLY A 1 128 ? -1.937 -9.401 4.522 1.00 69.00 128 GLY A CA 1
ATOM 1043 C C . GLY A 1 128 ? -0.651 -9.115 5.287 1.00 69.00 128 GLY A C 1
ATOM 1044 O O . GLY A 1 128 ? 0.412 -8.954 4.682 1.00 69.00 128 GLY A O 1
ATOM 1045 N N . VAL A 1 129 ? -0.732 -9.088 6.619 1.00 70.62 129 VAL A N 1
ATOM 1046 C CA . VAL A 1 129 ? 0.418 -8.785 7.487 1.00 70.62 129 VAL A CA 1
ATOM 1047 C C . VAL A 1 129 ? 1.552 -9.769 7.240 1.00 70.62 129 VAL A C 1
ATOM 1049 O O . VAL A 1 129 ? 1.422 -10.980 7.454 1.00 70.62 129 VAL A O 1
ATOM 1052 N N . LYS A 1 130 ? 2.684 -9.229 6.788 1.00 76.25 130 LYS A N 1
ATOM 1053 C CA . LYS A 1 130 ? 3.923 -9.969 6.525 1.00 76.25 130 LYS A CA 1
ATOM 1054 C C . LYS A 1 130 ? 3.744 -11.195 5.617 1.00 76.25 130 LYS A C 1
ATOM 1056 O O . LYS A 1 130 ? 4.520 -12.148 5.707 1.00 76.25 130 LYS A O 1
ATOM 1061 N N . LYS A 1 131 ? 2.729 -11.190 4.748 1.00 84.06 131 LYS A N 1
ATOM 1062 C CA . LYS A 1 131 ? 2.522 -12.234 3.743 1.00 84.06 131 LYS A CA 1
ATOM 1063 C C . LYS A 1 131 ? 2.488 -11.621 2.363 1.00 84.06 131 LYS A C 1
ATOM 1065 O O . LYS A 1 131 ? 1.617 -10.810 2.061 1.00 84.06 131 LYS A O 1
ATOM 1070 N N . SER A 1 132 ? 3.406 -12.065 1.522 1.00 92.44 132 SER A N 1
ATOM 1071 C CA . SER A 1 132 ? 3.472 -11.669 0.122 1.00 92.44 132 SER A CA 1
ATOM 1072 C C . SER A 1 132 ? 3.811 -12.863 -0.758 1.00 92.44 132 SER A C 1
ATOM 1074 O O . SER A 1 132 ? 4.338 -13.880 -0.295 1.00 92.44 132 SER A O 1
ATOM 1076 N N . TYR A 1 133 ? 3.502 -12.739 -2.038 1.00 95.50 133 TYR A N 1
ATOM 1077 C CA . TYR A 1 133 ? 3.963 -13.643 -3.083 1.00 95.50 133 TYR A CA 1
ATOM 1078 C C . TYR A 1 133 ? 4.294 -12.827 -4.320 1.00 95.50 133 TYR A C 1
ATOM 1080 O O . TYR A 1 133 ? 3.693 -11.781 -4.547 1.00 95.50 133 TYR A O 1
ATOM 1088 N N . MET A 1 134 ? 5.204 -13.321 -5.146 1.00 97.38 134 MET A N 1
ATOM 1089 C CA . MET A 1 134 ? 5.499 -12.654 -6.407 1.00 97.38 134 MET A CA 1
ATOM 1090 C C . MET A 1 134 ? 4.415 -12.940 -7.445 1.00 97.38 134 MET A C 1
ATOM 1092 O O . MET A 1 134 ? 4.074 -14.096 -7.710 1.00 97.38 134 MET A O 1
ATOM 1096 N N . HIS A 1 135 ? 3.920 -11.889 -8.093 1.00 97.81 135 HIS A N 1
ATOM 1097 C CA . HIS A 1 135 ? 3.091 -11.989 -9.291 1.00 97.81 135 HIS A CA 1
ATOM 1098 C C . HIS A 1 135 ? 3.792 -11.295 -10.449 1.00 97.81 135 HIS A C 1
ATOM 1100 O O . HIS A 1 135 ? 4.331 -10.205 -10.295 1.00 97.81 135 HIS A O 1
ATOM 1106 N N . CYS A 1 136 ? 3.790 -11.930 -11.619 1.00 98.06 136 CYS A N 1
ATOM 1107 C CA . CYS A 1 136 ? 4.424 -11.381 -12.811 1.00 98.06 136 CYS A CA 1
ATOM 1108 C C . CYS A 1 136 ? 3.381 -11.053 -13.875 1.00 98.06 136 CYS A C 1
ATOM 1110 O O . CYS A 1 136 ? 2.574 -11.910 -14.237 1.00 98.06 136 CYS A O 1
ATOM 1112 N N . GLY A 1 137 ? 3.473 -9.858 -14.445 1.00 96.81 137 GLY A N 1
ATOM 1113 C CA . GLY A 1 137 ? 2.576 -9.352 -15.475 1.00 96.81 137 GLY A CA 1
ATOM 1114 C C . GLY A 1 137 ? 3.209 -8.199 -16.249 1.00 96.81 137 GLY A C 1
ATOM 1115 O O . GLY A 1 137 ? 4.431 -8.112 -16.366 1.00 96.81 137 GLY A O 1
ATOM 1116 N N . LYS A 1 138 ? 2.368 -7.325 -16.787 1.00 96.19 138 LYS A N 1
ATOM 1117 C CA . LYS A 1 138 ? 2.751 -6.077 -17.443 1.00 96.19 138 LYS A CA 1
ATOM 1118 C C . LYS A 1 138 ? 3.182 -5.030 -16.402 1.00 96.19 138 LYS A C 1
ATOM 1120 O O . LYS A 1 138 ? 2.613 -5.020 -15.306 1.00 96.19 138 LYS A O 1
ATOM 1125 N N . PRO A 1 139 ? 4.160 -4.163 -16.721 1.00 95.50 139 PRO A N 1
ATOM 1126 C CA . PRO A 1 139 ? 4.634 -3.126 -15.810 1.00 95.50 139 PRO A CA 1
ATOM 1127 C C . PRO A 1 139 ? 3.606 -2.003 -15.624 1.00 95.50 139 PRO A C 1
ATOM 1129 O O . PRO A 1 139 ? 2.627 -1.884 -16.363 1.00 95.50 139 PRO A O 1
ATOM 1132 N N . TYR A 1 140 ? 3.871 -1.136 -14.649 1.00 94.25 140 TYR A N 1
ATOM 1133 C CA . TYR A 1 140 ? 3.123 0.100 -14.436 1.00 94.25 140 TYR A CA 1
ATOM 1134 C C . TYR A 1 140 ? 2.993 0.938 -15.723 1.00 94.25 140 TYR A C 1
ATOM 1136 O O . TYR A 1 140 ? 3.951 1.108 -16.474 1.00 94.25 140 TYR A O 1
ATOM 1144 N N . GLY A 1 141 ? 1.793 1.475 -15.962 1.00 91.31 141 GLY A N 1
ATOM 1145 C CA . GLY A 1 141 ? 1.477 2.325 -17.110 1.00 91.31 141 GLY A CA 1
ATOM 1146 C C . GLY A 1 141 ? 1.156 1.574 -18.404 1.00 91.31 141 GLY A C 1
ATOM 1147 O O . GLY A 1 141 ? 0.641 2.196 -19.329 1.00 91.31 141 GLY A O 1
ATOM 1148 N N . ASP A 1 142 ? 1.404 0.264 -18.478 1.00 92.69 142 ASP A N 1
ATOM 1149 C CA . ASP A 1 142 ? 1.046 -0.549 -19.645 1.00 92.69 142 ASP A CA 1
ATOM 1150 C C . ASP A 1 142 ? -0.462 -0.822 -19.715 1.00 92.69 142 ASP A C 1
ATOM 1152 O O . ASP A 1 142 ? -1.172 -0.766 -18.713 1.00 92.69 142 ASP A O 1
ATOM 1156 N N . THR A 1 143 ? -0.972 -1.116 -20.908 1.00 93.19 143 THR A N 1
ATOM 1157 C CA . THR A 1 143 ? -2.406 -1.346 -21.117 1.00 93.19 143 THR A CA 1
ATOM 1158 C C . THR A 1 143 ? -2.851 -2.713 -20.594 1.00 93.19 143 THR A C 1
ATOM 1160 O O . THR A 1 143 ? -2.180 -3.722 -20.805 1.00 93.19 143 THR A O 1
ATOM 1163 N N . CYS A 1 144 ? -4.017 -2.774 -19.957 1.00 95.38 144 CYS A N 1
ATOM 1164 C CA . CYS A 1 144 ? -4.587 -3.974 -19.350 1.00 95.38 144 CYS A CA 1
ATOM 1165 C C . CYS A 1 144 ? -6.111 -4.017 -19.510 1.00 95.38 144 CYS A C 1
ATOM 1167 O O . CYS A 1 144 ? -6.769 -2.992 -19.703 1.00 95.38 144 CYS A O 1
ATOM 1169 N N . LYS A 1 145 ? -6.689 -5.220 -19.421 1.00 96.44 145 LYS A N 1
ATOM 1170 C CA . LYS A 1 145 ? -8.149 -5.417 -19.359 1.00 96.44 145 LYS A CA 1
ATOM 1171 C C . LYS A 1 145 ? -8.600 -6.012 -18.033 1.00 96.44 145 LYS A C 1
ATOM 1173 O O . LYS A 1 145 ? -9.746 -5.816 -17.640 1.00 96.44 145 LYS A O 1
ATOM 1178 N N . THR A 1 146 ? -7.720 -6.757 -17.373 1.00 96.94 146 THR A N 1
ATOM 1179 C CA . THR A 1 146 ? -7.972 -7.380 -16.073 1.00 96.94 146 THR A CA 1
ATOM 1180 C C . THR A 1 146 ? -6.786 -7.181 -15.149 1.00 96.94 146 THR A C 1
ATOM 1182 O O . THR A 1 146 ? -5.651 -7.128 -15.618 1.00 96.94 146 THR A O 1
ATOM 1185 N N . ASP A 1 147 ? -7.040 -7.166 -13.845 1.00 96.00 147 ASP A N 1
ATOM 1186 C CA . ASP A 1 147 ? -6.017 -7.037 -12.806 1.00 96.00 147 ASP A CA 1
ATOM 1187 C C . ASP A 1 147 ? -4.871 -8.041 -12.962 1.00 96.00 147 ASP A C 1
ATOM 1189 O O . ASP A 1 147 ? -3.710 -7.650 -12.913 1.00 96.00 147 ASP A O 1
ATOM 1193 N N . ASP A 1 148 ? -5.176 -9.307 -13.257 1.00 97.12 148 ASP A N 1
ATOM 1194 C CA . ASP A 1 148 ? -4.164 -10.362 -13.399 1.00 97.12 148 ASP A CA 1
ATOM 1195 C C . ASP A 1 148 ? -3.171 -10.132 -14.557 1.00 97.12 148 ASP A C 1
ATOM 1197 O O . ASP A 1 148 ? -2.111 -10.761 -14.571 1.00 97.12 148 ASP A O 1
ATOM 1201 N N . GLU A 1 149 ? -3.469 -9.238 -15.511 1.00 97.31 149 GLU A N 1
ATOM 1202 C CA . GLU A 1 149 ? -2.507 -8.856 -16.555 1.00 97.31 149 GLU A CA 1
ATOM 1203 C C . GLU A 1 149 ? -1.357 -8.011 -16.004 1.00 97.31 149 GLU A C 1
ATOM 1205 O O . GLU A 1 149 ? -0.274 -8.043 -16.580 1.00 97.31 149 GLU A O 1
ATOM 1210 N N . CYS A 1 150 ? -1.573 -7.258 -14.925 1.00 97.31 150 CYS A N 1
ATOM 1211 C CA . CYS A 1 150 ? -0.595 -6.344 -14.342 1.00 97.31 150 CYS A CA 1
ATOM 1212 C C . CYS A 1 150 ? 0.243 -7.045 -13.275 1.00 97.31 150 CYS A C 1
ATOM 1214 O O . CYS A 1 150 ? -0.282 -7.846 -12.502 1.00 97.31 150 CYS A O 1
ATOM 1216 N N . SER A 1 151 ? 1.530 -6.705 -13.176 1.00 97.06 151 SER A N 1
ATOM 1217 C CA . SER A 1 151 ? 2.424 -7.246 -12.140 1.00 97.06 151 SER A CA 1
ATOM 1218 C C . SER A 1 151 ? 1.943 -6.934 -10.723 1.00 97.06 151 SER A C 1
ATOM 1220 O O . SER A 1 151 ? 2.030 -7.788 -9.854 1.00 97.06 151 SER A O 1
ATOM 1222 N N . SER A 1 152 ? 1.331 -5.766 -10.535 1.00 95.88 152 SER A N 1
ATOM 1223 C CA . SER A 1 152 ? 0.734 -5.278 -9.286 1.00 95.88 152 SER A CA 1
ATOM 1224 C C . SER A 1 152 ? -0.667 -5.815 -8.979 1.00 95.88 152 SER A C 1
ATOM 1226 O O . SER A 1 152 ? -1.262 -5.434 -7.972 1.00 95.88 152 SER A O 1
ATOM 1228 N N . LYS A 1 153 ? -1.255 -6.610 -9.884 1.00 96.12 153 LYS A N 1
ATOM 1229 C CA . LYS A 1 153 ? -2.676 -6.992 -9.851 1.00 96.12 153 LYS A CA 1
ATOM 1230 C C . LYS A 1 153 ? -3.661 -5.820 -9.775 1.00 96.12 153 LYS A C 1
ATOM 1232 O O . LYS A 1 153 ? -4.721 -5.937 -9.165 1.00 96.12 153 LYS A O 1
ATOM 1237 N N . LYS A 1 154 ? -3.324 -4.675 -10.372 1.00 95.31 154 LYS A N 1
ATOM 1238 C CA . LYS A 1 154 ? -4.201 -3.497 -10.389 1.00 95.31 154 LYS A CA 1
ATOM 1239 C C . LYS A 1 154 ? -4.302 -2.910 -11.789 1.00 95.31 154 LYS A C 1
ATOM 1241 O O . LYS A 1 154 ? -3.376 -2.248 -12.254 1.00 95.31 154 LYS A O 1
ATOM 1246 N N . CYS A 1 155 ? -5.443 -3.107 -12.438 1.00 96.88 155 CYS A N 1
ATOM 1247 C CA . CYS A 1 155 ? -5.786 -2.499 -13.714 1.00 96.88 155 CYS A CA 1
ATOM 1248 C C . CYS A 1 155 ? -6.729 -1.306 -13.502 1.00 96.88 155 CYS A C 1
ATOM 1250 O O . CYS A 1 155 ? -7.783 -1.410 -12.878 1.00 96.88 155 CYS A O 1
ATOM 1252 N N . GLY A 1 156 ? -6.356 -0.134 -14.016 1.00 94.75 156 GLY A N 1
ATOM 1253 C CA . GLY A 1 156 ? -7.158 1.078 -13.903 1.00 94.75 156 GLY A CA 1
ATOM 1254 C C . GLY A 1 156 ? -8.489 0.948 -14.643 1.00 94.75 156 GLY A C 1
ATOM 1255 O O . GLY A 1 156 ? -8.512 0.861 -15.865 1.00 94.75 156 GLY A O 1
ATOM 1256 N N . LEU A 1 157 ? -9.610 1.008 -13.919 1.00 91.31 157 LEU A N 1
ATOM 1257 C CA . LEU A 1 157 ? -10.952 0.823 -14.494 1.00 91.31 157 LEU A CA 1
ATOM 1258 C C . LEU A 1 157 ? -11.325 1.851 -15.579 1.00 91.31 157 LEU A C 1
ATOM 1260 O O . LEU A 1 157 ? -12.143 1.556 -16.447 1.00 91.31 157 LEU A O 1
ATOM 1264 N N . TYR A 1 158 ? -10.759 3.061 -15.521 1.00 90.50 158 TYR A N 1
ATOM 1265 C CA . TYR A 1 158 ? -11.147 4.174 -16.395 1.00 90.50 158 TYR A CA 1
ATOM 1266 C C . TYR A 1 158 ? -10.266 4.328 -17.635 1.00 90.50 158 TYR A C 1
ATOM 1268 O O . TYR A 1 158 ? -10.770 4.685 -18.697 1.00 90.50 158 TYR A O 1
ATOM 1276 N N . ASP A 1 159 ? -8.963 4.093 -17.502 1.00 93.31 159 ASP A N 1
ATOM 1277 C CA . ASP A 1 159 ? -7.982 4.258 -18.577 1.00 93.31 159 ASP A CA 1
ATOM 1278 C C . ASP A 1 159 ? -7.418 2.933 -19.094 1.00 93.31 159 ASP A C 1
ATOM 1280 O O . ASP A 1 159 ? -6.757 2.925 -20.129 1.00 93.31 159 ASP A O 1
ATOM 1284 N N . GLY A 1 160 ? -7.706 1.816 -18.418 1.00 95.12 160 GLY A N 1
ATOM 1285 C CA . GLY A 1 160 ? -7.202 0.499 -18.790 1.00 95.12 160 GLY A CA 1
ATOM 1286 C C . GLY A 1 160 ? -5.684 0.414 -18.684 1.00 95.12 160 GLY A C 1
ATOM 1287 O O . GLY A 1 160 ? -5.069 -0.230 -19.528 1.00 95.12 160 GLY A O 1
ATOM 1288 N N . LEU A 1 161 ? -5.075 1.101 -17.710 1.00 94.31 161 LEU A N 1
ATOM 1289 C CA . LEU A 1 161 ? -3.626 1.097 -17.488 1.00 94.31 161 LEU A CA 1
ATOM 1290 C C . LEU A 1 161 ? -3.261 0.404 -16.174 1.00 94.31 161 LEU A C 1
ATOM 1292 O O . LEU A 1 161 ? -3.921 0.609 -15.151 1.00 94.31 161 LEU A O 1
ATOM 1296 N N . CYS A 1 162 ? -2.181 -0.371 -16.176 1.00 95.94 162 CYS A N 1
ATOM 1297 C CA . CYS A 1 162 ? -1.633 -0.991 -14.981 1.00 95.94 162 CYS A CA 1
ATOM 1298 C C . CYS A 1 162 ? -1.208 0.075 -13.971 1.00 95.94 162 CYS A C 1
ATOM 1300 O O . CYS A 1 162 ? -0.531 1.049 -14.307 1.00 95.94 162 CYS A O 1
ATOM 1302 N N . ARG A 1 163 ? -1.615 -0.102 -12.716 1.00 94.81 163 ARG A N 1
ATOM 1303 C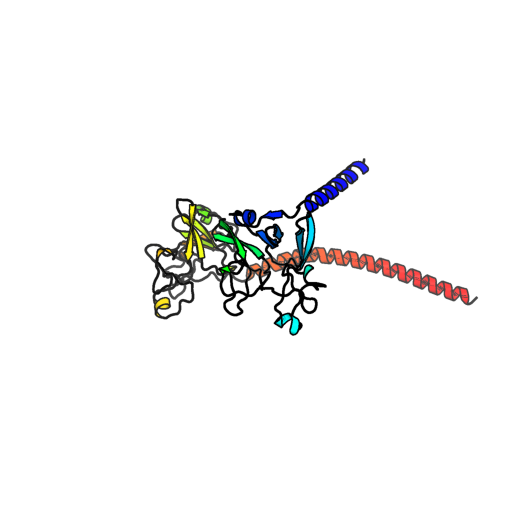 CA . ARG A 1 163 ? -1.325 0.808 -11.603 1.00 94.81 163 ARG A CA 1
ATOM 1304 C C . ARG A 1 163 ? -0.214 0.256 -10.736 1.00 94.81 163 ARG A C 1
ATOM 1306 O O . ARG A 1 163 ? -0.027 -0.949 -10.668 1.00 94.81 163 ARG A O 1
ATOM 1313 N N . MET A 1 164 ? 0.498 1.137 -10.047 1.00 92.38 164 MET A N 1
ATOM 1314 C CA . MET A 1 164 ? 1.418 0.714 -8.998 1.00 92.38 164 MET A CA 1
ATOM 1315 C C . MET A 1 164 ? 0.636 0.110 -7.835 1.00 92.38 164 MET A C 1
ATOM 1317 O O . MET A 1 164 ? -0.497 0.509 -7.540 1.00 92.38 164 MET A O 1
ATOM 1321 N N . GLN A 1 165 ? 1.267 -0.824 -7.141 1.00 85.06 165 GLN A N 1
ATOM 1322 C CA . GLN A 1 165 ? 0.779 -1.281 -5.856 1.00 85.06 165 GLN A CA 1
ATOM 1323 C C . GLN A 1 165 ? 1.089 -0.212 -4.802 1.00 85.06 165 GLN A C 1
ATOM 1325 O O . GLN A 1 165 ? 2.226 -0.044 -4.387 1.00 85.06 165 GLN A O 1
ATOM 1330 N N . ALA A 1 166 ? 0.071 0.561 -4.418 1.00 78.69 166 ALA A N 1
ATOM 1331 C CA . ALA A 1 166 ? 0.205 1.594 -3.385 1.00 78.69 166 ALA A CA 1
ATOM 1332 C C . ALA A 1 166 ? 0.184 1.034 -1.951 1.00 78.69 166 ALA A C 1
ATOM 1334 O O . ALA A 1 166 ? 0.555 1.729 -1.012 1.00 78.69 166 ALA A O 1
ATOM 1335 N N . GLU A 1 167 ? -0.289 -0.200 -1.782 1.00 72.25 167 GLU A N 1
ATOM 1336 C CA . GLU A 1 167 ? -0.321 -0.879 -0.488 1.00 72.25 167 GLU A CA 1
ATOM 1337 C C . GLU A 1 167 ? 1.063 -1.468 -0.245 1.00 72.25 167 GLU A C 1
ATOM 1339 O O . GLU A 1 167 ? 1.508 -2.245 -1.080 1.00 72.25 167 GLU A O 1
ATOM 1344 N N . GLY A 1 168 ? 1.737 -1.082 0.839 1.00 72.38 168 GLY A N 1
ATOM 1345 C CA . GLY A 1 168 ? 2.925 -1.775 1.344 1.00 72.38 168 GLY A CA 1
ATOM 1346 C C . GLY A 1 168 ? 2.539 -2.966 2.234 1.00 72.38 168 GLY A C 1
ATOM 1347 O O . GLY A 1 168 ? 1.349 -3.169 2.500 1.00 72.38 168 GLY A O 1
ATOM 1348 N N . PRO A 1 169 ? 3.511 -3.741 2.751 1.00 69.94 169 PRO A N 1
ATOM 1349 C CA . PRO A 1 169 ? 3.225 -4.636 3.852 1.00 69.94 169 PRO A CA 1
ATOM 1350 C C . PRO A 1 169 ? 2.745 -3.758 5.002 1.00 69.94 169 PRO A C 1
ATOM 1352 O O . PRO A 1 169 ? 3.408 -2.795 5.392 1.00 69.94 169 PRO A O 1
ATOM 1355 N N . HIS A 1 170 ? 1.580 -4.079 5.543 1.00 66.19 170 HIS A N 1
ATOM 1356 C CA . HIS A 1 170 ? 1.212 -3.496 6.813 1.00 66.19 170 HIS A CA 1
ATOM 1357 C C . HIS A 1 170 ? 2.197 -4.034 7.856 1.00 66.19 170 HIS A C 1
ATOM 1359 O O . HIS A 1 170 ? 2.224 -5.239 8.134 1.00 66.19 170 HIS A O 1
ATOM 1365 N N . ASP A 1 171 ? 3.021 -3.147 8.415 1.00 62.84 171 ASP A N 1
ATOM 1366 C CA . ASP A 1 171 ? 3.833 -3.402 9.609 1.00 62.84 171 ASP A CA 1
ATOM 1367 C C . ASP A 1 171 ? 2.931 -3.437 10.851 1.00 62.84 171 ASP A C 1
ATOM 1369 O O . ASP A 1 171 ? 3.238 -2.842 11.883 1.00 62.84 171 ASP A O 1
ATOM 1373 N N . ASP A 1 172 ? 1.796 -4.131 10.750 1.00 71.62 172 ASP A N 1
ATOM 1374 C CA . ASP A 1 172 ? 0.846 -4.252 11.839 1.00 71.62 172 ASP A CA 1
ATOM 1375 C C . ASP A 1 172 ? 1.468 -5.154 12.896 1.00 71.62 172 ASP A C 1
ATOM 1377 O O . ASP A 1 172 ? 1.397 -6.389 12.865 1.00 71.62 172 ASP A O 1
ATOM 1381 N N . GLU A 1 173 ? 2.161 -4.514 13.831 1.00 83.25 173 GLU A N 1
ATOM 1382 C CA . GLU A 1 173 ? 2.518 -5.130 15.086 1.00 83.25 173 GLU A CA 1
ATOM 1383 C C . GLU A 1 173 ? 1.219 -5.527 15.791 1.00 83.25 173 GLU A C 1
ATOM 1385 O O . GLU A 1 173 ? 0.276 -4.747 15.944 1.00 83.25 173 GLU A O 1
ATOM 1390 N N . VAL A 1 174 ? 1.160 -6.802 16.162 1.00 90.38 174 VAL A N 1
ATOM 1391 C CA . VAL A 1 174 ? 0.025 -7.369 16.874 1.00 90.38 174 VAL A CA 1
ATOM 1392 C C . VAL A 1 174 ? 0.281 -7.156 18.355 1.00 90.38 174 VAL A C 1
ATOM 1394 O O . VAL A 1 174 ? 1.281 -7.639 18.887 1.00 90.38 174 VAL A O 1
ATOM 1397 N N . PHE A 1 175 ? -0.634 -6.462 19.014 1.00 93.06 175 PHE A N 1
ATOM 1398 C CA . PHE A 1 175 ? -0.558 -6.146 20.434 1.00 93.06 175 PHE A CA 1
ATOM 1399 C C . PHE A 1 175 ? -1.715 -6.789 21.184 1.00 93.06 175 PHE A C 1
ATOM 1401 O O . PHE A 1 175 ? -2.800 -6.988 20.639 1.00 93.06 175 PHE A O 1
ATOM 1408 N N . SER A 1 176 ? -1.515 -7.058 22.467 1.00 95.44 176 SER A N 1
ATOM 1409 C CA . SER A 1 176 ? -2.634 -7.226 23.388 1.00 95.44 176 SER A CA 1
ATOM 1410 C C . SER A 1 176 ? -3.297 -5.879 23.696 1.00 95.44 176 SER A C 1
ATOM 1412 O O . SER A 1 176 ? -2.648 -4.826 23.642 1.00 95.44 176 SER A O 1
ATOM 1414 N N . LYS A 1 177 ? -4.569 -5.880 24.108 1.00 95.38 177 LYS A N 1
ATOM 1415 C CA . LYS A 1 177 ? -5.251 -4.648 24.544 1.00 95.38 177 LYS A CA 1
ATOM 1416 C C . LYS A 1 177 ? -4.525 -3.987 25.721 1.00 95.38 177 LYS A C 1
ATOM 1418 O O . LYS A 1 177 ? -4.442 -2.763 25.799 1.00 95.38 177 LYS A O 1
ATOM 1423 N N . GLU A 1 178 ? -3.952 -4.783 26.625 1.00 96.31 178 GLU A N 1
ATOM 1424 C CA . GLU A 1 178 ? -3.157 -4.277 27.749 1.00 96.31 178 GLU A CA 1
ATOM 1425 C C . GLU A 1 178 ? -1.859 -3.585 27.293 1.00 96.31 178 GLU A C 1
ATOM 1427 O O . GLU A 1 178 ? -1.459 -2.578 27.880 1.00 96.31 178 GLU A O 1
ATOM 1432 N N . GLU A 1 179 ? -1.193 -4.101 26.258 1.00 95.69 179 GLU A N 1
ATOM 1433 C CA . GLU A 1 179 ? -0.003 -3.469 25.674 1.00 95.69 179 GLU A CA 1
ATOM 1434 C C . GLU A 1 179 ? -0.350 -2.150 24.989 1.00 95.69 179 GLU A C 1
ATOM 1436 O O . GLU A 1 179 ? 0.321 -1.151 25.253 1.00 95.69 179 GLU A O 1
ATOM 1441 N N . VAL A 1 180 ? -1.436 -2.114 24.208 1.00 94.88 180 VAL A N 1
ATOM 1442 C CA . VAL A 1 180 ? -1.943 -0.886 23.570 1.00 94.88 180 VAL A CA 1
ATOM 1443 C C . VAL A 1 180 ? -2.196 0.208 24.610 1.00 94.88 180 VAL A C 1
ATOM 1445 O O . VAL A 1 180 ? -1.744 1.341 24.450 1.00 94.88 180 VAL A O 1
ATOM 1448 N N . LEU A 1 181 ?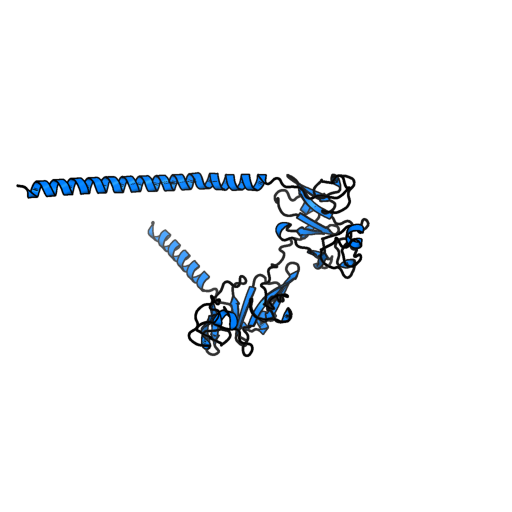 -2.824 -0.135 25.739 1.00 95.00 181 LEU A N 1
ATOM 1449 C CA . LEU A 1 181 ? -3.091 0.809 26.832 1.00 95.00 181 LEU A CA 1
ATOM 1450 C C . LEU A 1 181 ? -1.825 1.359 27.520 1.00 95.00 181 LEU A C 1
ATOM 1452 O O . LEU A 1 181 ? -1.889 2.397 28.180 1.00 95.00 181 LEU A O 1
ATOM 1456 N N . LYS A 1 182 ? -0.671 0.693 27.378 1.00 95.25 182 LYS A N 1
ATOM 1457 C CA . LYS A 1 182 ? 0.624 1.143 27.926 1.00 95.25 182 LYS A CA 1
ATOM 1458 C C . LYS A 1 182 ? 1.397 2.056 26.973 1.00 95.25 182 LYS A C 1
ATOM 1460 O O . LYS A 1 182 ? 2.407 2.632 27.385 1.00 95.25 182 LYS A O 1
ATOM 1465 N N . ILE A 1 183 ? 0.960 2.201 25.722 1.00 92.31 183 ILE A N 1
ATOM 1466 C CA . ILE A 1 183 ? 1.616 3.073 24.746 1.00 92.31 183 ILE A CA 1
ATOM 1467 C C . ILE A 1 183 ? 1.424 4.530 25.175 1.00 92.31 183 ILE A C 1
ATOM 1469 O O . ILE A 1 183 ? 0.308 5.025 25.317 1.00 92.31 183 ILE A O 1
ATOM 1473 N N . THR A 1 184 ? 2.538 5.231 25.394 1.00 87.81 184 THR A N 1
ATOM 1474 C CA . THR A 1 184 ? 2.543 6.615 25.904 1.00 87.81 184 THR A CA 1
ATOM 1475 C C . THR A 1 184 ? 3.077 7.636 24.903 1.00 87.81 184 THR A C 1
ATOM 1477 O O . THR A 1 184 ? 3.044 8.826 25.203 1.00 87.81 184 THR A O 1
ATOM 1480 N N . SER A 1 185 ? 3.568 7.218 23.731 1.00 75.00 185 SER A N 1
ATOM 1481 C CA . SER A 1 185 ? 4.437 8.067 22.905 1.00 75.00 185 SER A CA 1
ATOM 1482 C C . SER A 1 185 ? 4.155 8.052 21.401 1.00 75.00 185 SER A C 1
ATOM 1484 O O . SER A 1 185 ? 5.097 8.218 20.627 1.00 75.00 185 SER A O 1
ATOM 1486 N N . ASN A 1 186 ? 2.911 7.857 20.954 1.00 66.75 186 ASN A N 1
ATOM 1487 C CA . ASN A 1 186 ? 2.621 7.939 19.522 1.00 66.75 186 ASN A CA 1
ATOM 1488 C C . ASN A 1 186 ? 1.273 8.603 19.234 1.00 66.75 186 ASN A C 1
ATOM 1490 O O . ASN A 1 186 ? 0.220 8.041 19.514 1.00 66.75 186 ASN A O 1
ATOM 1494 N N . ASN A 1 187 ? 1.319 9.816 18.684 1.00 68.38 187 ASN A N 1
ATOM 1495 C CA . ASN A 1 187 ? 0.155 10.696 18.603 1.00 68.38 187 ASN A CA 1
ATOM 1496 C C . ASN A 1 187 ? -0.738 10.413 17.386 1.00 68.38 187 ASN A C 1
ATOM 1498 O O . ASN A 1 187 ? -1.754 11.090 17.237 1.00 68.38 187 ASN A O 1
ATOM 1502 N N . TYR A 1 188 ? -0.364 9.485 16.503 1.00 78.12 188 TYR A N 1
ATOM 1503 C CA . TYR A 1 188 ? -1.033 9.294 15.208 1.00 78.12 188 TYR A CA 1
ATOM 1504 C C . TYR A 1 188 ? -1.402 7.847 14.891 1.00 78.12 188 TYR A C 1
ATOM 1506 O O . TYR A 1 188 ? -1.918 7.596 13.814 1.00 78.12 188 TYR A O 1
ATOM 1514 N N . ILE A 1 189 ? -1.154 6.912 15.810 1.00 87.50 189 ILE A N 1
ATOM 1515 C CA . ILE A 1 189 ? -1.534 5.514 15.613 1.00 87.50 189 ILE A CA 1
ATOM 1516 C C . ILE A 1 189 ? -2.743 5.223 16.488 1.00 87.50 189 ILE A C 1
ATOM 1518 O O . ILE A 1 189 ? -2.681 5.387 17.712 1.00 87.50 189 ILE A O 1
ATOM 1522 N N . SER A 1 190 ? -3.823 4.798 15.853 1.00 92.31 190 SER A N 1
ATOM 1523 C CA . SER A 1 190 ? -4.973 4.190 16.505 1.00 92.31 190 SER A CA 1
ATOM 1524 C C . SER A 1 190 ? -4.884 2.669 16.359 1.00 92.31 190 SER A C 1
ATOM 1526 O O . SER A 1 190 ? -4.001 2.140 15.683 1.00 92.31 190 SER A O 1
ATOM 1528 N N . TYR A 1 191 ? -5.728 1.934 17.074 1.00 95.12 191 TYR A N 1
ATOM 1529 C CA . TYR A 1 191 ? -5.723 0.475 17.032 1.00 95.12 191 TYR A CA 1
ATOM 1530 C C . TYR A 1 191 ? -7.144 -0.048 16.957 1.00 95.12 191 TYR A C 1
ATOM 1532 O O . TYR A 1 191 ? -8.018 0.413 17.692 1.00 95.12 191 TYR A O 1
ATOM 1540 N N . TYR A 1 192 ? -7.354 -1.070 16.137 1.00 95.88 192 TYR A N 1
ATOM 1541 C CA . TYR A 1 192 ? -8.577 -1.860 16.167 1.00 95.88 192 TYR A CA 1
ATOM 1542 C C . TYR A 1 192 ? -8.317 -3.170 16.889 1.00 95.88 192 TYR A C 1
ATOM 1544 O O . TYR A 1 192 ? -7.378 -3.901 16.571 1.00 95.88 192 TYR A O 1
ATOM 1552 N N . CYS A 1 193 ? -9.170 -3.472 17.861 1.00 95.56 193 CYS A N 1
ATOM 1553 C CA . CYS A 1 193 ? -9.075 -4.659 18.686 1.00 95.56 193 CYS A CA 1
ATOM 1554 C C . CYS A 1 193 ? -10.263 -5.587 18.440 1.00 95.56 193 CYS A C 1
ATOM 1556 O O . CYS A 1 193 ? -11.425 -5.174 18.411 1.00 95.56 193 CYS A O 1
ATOM 1558 N N . LYS A 1 194 ? -9.962 -6.880 18.323 1.00 94.19 194 LYS A N 1
ATOM 1559 C CA . LYS A 1 194 ? -10.935 -7.965 18.360 1.00 94.19 194 LYS A CA 1
ATOM 1560 C C . LYS A 1 194 ? -10.578 -8.890 19.510 1.00 94.19 194 LYS A C 1
ATOM 1562 O O . LYS A 1 194 ? -9.555 -9.571 19.473 1.00 94.19 194 LYS A O 1
ATOM 1567 N N . ASN A 1 195 ? -11.447 -8.945 20.516 1.00 92.06 195 ASN A N 1
ATOM 1568 C CA . ASN A 1 195 ? -11.136 -9.564 21.804 1.00 92.06 195 ASN A CA 1
ATOM 1569 C C . ASN A 1 195 ? -9.918 -8.871 22.446 1.00 92.06 195 ASN A C 1
ATOM 1571 O O . ASN A 1 195 ? -9.935 -7.657 22.621 1.00 92.06 195 ASN A O 1
ATOM 1575 N N . ASP A 1 196 ? -8.874 -9.623 22.792 1.00 94.31 196 ASP A N 1
ATOM 1576 C CA . ASP A 1 196 ? -7.637 -9.073 23.352 1.00 94.31 196 ASP A CA 1
ATOM 1577 C C . ASP A 1 196 ? -6.574 -8.783 22.281 1.00 94.31 196 ASP A C 1
ATOM 1579 O O . ASP A 1 196 ? -5.509 -8.290 22.612 1.00 94.31 196 ASP A O 1
ATOM 1583 N N . THR A 1 197 ? -6.832 -9.078 21.004 1.00 95.25 197 THR A N 1
ATOM 1584 C CA . THR A 1 197 ? -5.861 -8.892 19.917 1.00 95.25 197 THR A CA 1
ATOM 1585 C C . THR A 1 197 ? -6.126 -7.584 19.192 1.00 95.25 197 THR A C 1
ATOM 1587 O O . THR A 1 197 ? -7.203 -7.390 18.631 1.00 95.25 197 THR A O 1
ATOM 1590 N N . CYS A 1 198 ? -5.131 -6.710 19.174 1.00 95.56 198 CYS A N 1
ATOM 1591 C CA . CYS A 1 198 ? -5.170 -5.394 18.562 1.00 95.56 198 CYS A CA 1
ATOM 1592 C C . CYS A 1 198 ? -4.129 -5.284 17.452 1.00 95.56 198 CYS A C 1
ATOM 1594 O O . CYS A 1 198 ? -3.041 -5.852 17.552 1.00 95.56 198 CYS A O 1
ATOM 1596 N N . VAL A 1 199 ? -4.457 -4.520 16.419 1.00 93.88 199 VAL A N 1
ATOM 1597 C CA . VAL A 1 199 ? -3.546 -4.179 15.322 1.00 93.88 199 VAL A CA 1
ATOM 1598 C C . VAL A 1 199 ? -3.542 -2.675 15.124 1.00 93.88 199 VAL A C 1
ATOM 1600 O O . VAL A 1 199 ? -4.562 -2.020 15.360 1.00 93.88 199 VAL A O 1
ATOM 1603 N N . SER A 1 200 ? -2.381 -2.130 14.766 1.00 91.44 200 SER A N 1
ATOM 1604 C CA . SER A 1 200 ? -2.250 -0.712 14.446 1.00 91.44 200 SER A CA 1
ATOM 1605 C C . SER A 1 200 ? -3.121 -0.339 13.257 1.00 91.44 200 SER A C 1
ATOM 1607 O O . SER A 1 200 ? -3.376 -1.140 12.364 1.00 91.44 200 SER A O 1
ATOM 1609 N N . TYR A 1 201 ? -3.565 0.904 13.259 1.00 88.62 201 TYR A N 1
ATOM 1610 C CA . TYR A 1 201 ? -4.338 1.507 12.202 1.00 88.62 201 TYR A CA 1
ATOM 1611 C C . TYR A 1 201 ? -3.800 2.915 11.964 1.00 88.62 201 TYR A C 1
ATOM 1613 O O . TYR A 1 201 ? -3.593 3.689 12.904 1.00 88.62 201 TYR A O 1
ATOM 1621 N N . ASP A 1 202 ? -3.506 3.215 10.702 1.00 82.38 202 ASP A N 1
ATOM 1622 C CA . ASP A 1 202 ? -3.066 4.540 10.285 1.00 82.38 202 ASP A CA 1
ATOM 1623 C C . ASP A 1 202 ? -4.258 5.293 9.692 1.00 82.38 202 ASP A C 1
ATOM 1625 O O . ASP A 1 202 ? -4.684 5.043 8.558 1.00 82.38 202 ASP A O 1
ATOM 1629 N N . ASP A 1 203 ? -4.783 6.239 10.472 1.00 75.69 203 ASP A N 1
ATOM 1630 C CA . ASP A 1 203 ? -5.908 7.088 10.080 1.00 75.69 203 ASP A CA 1
ATOM 1631 C C . ASP A 1 203 ? -5.615 7.897 8.798 1.00 75.69 203 ASP A C 1
ATOM 1633 O O . ASP A 1 203 ? -6.549 8.334 8.122 1.00 75.69 203 ASP A O 1
ATOM 1637 N N . TYR A 1 204 ? -4.340 8.106 8.435 1.00 75.56 204 TYR A N 1
ATOM 1638 C CA . TYR A 1 204 ? -3.947 8.945 7.300 1.00 75.56 204 TYR A CA 1
ATOM 1639 C C . TYR A 1 204 ? -4.347 8.355 5.944 1.00 75.56 204 TYR A C 1
ATOM 1641 O O . TYR A 1 204 ? -4.673 9.096 5.015 1.00 75.56 204 TYR A O 1
ATOM 1649 N N . TYR A 1 205 ? -4.332 7.027 5.819 1.00 72.06 205 TYR A N 1
ATOM 1650 C CA . TYR A 1 205 ? -4.573 6.353 4.541 1.00 72.06 205 TYR A CA 1
ATOM 1651 C C . TYR A 1 205 ? -6.038 5.975 4.307 1.00 72.06 205 TYR A C 1
ATOM 1653 O O . TYR A 1 205 ? -6.340 5.423 3.250 1.00 72.06 205 TYR A O 1
ATOM 1661 N N . HIS A 1 206 ? -6.946 6.293 5.242 1.00 70.25 206 HIS A N 1
ATOM 1662 C CA . HIS A 1 206 ? -8.361 5.904 5.175 1.00 70.25 206 HIS A CA 1
ATOM 1663 C C . HIS A 1 206 ? -8.529 4.417 4.814 1.00 70.25 206 HIS A C 1
ATOM 1665 O O . HIS A 1 206 ? -9.238 4.064 3.870 1.00 70.25 206 HIS A O 1
ATOM 1671 N N . VAL A 1 207 ? -7.810 3.539 5.516 1.00 74.88 207 VAL A N 1
ATOM 1672 C CA . VAL A 1 207 ? -7.811 2.113 5.189 1.00 74.88 207 VAL A CA 1
ATOM 1673 C C . VAL A 1 207 ? -9.134 1.501 5.652 1.00 74.88 207 VAL A C 1
ATOM 1675 O O . VAL A 1 207 ? -9.442 1.456 6.828 1.00 74.88 207 VAL A O 1
ATOM 1678 N N . TYR A 1 208 ? -9.947 0.965 4.750 1.00 89.25 208 TYR A N 1
ATOM 1679 C CA . TYR A 1 208 ? -11.233 0.364 5.147 1.00 89.25 208 TYR A CA 1
ATOM 1680 C C . TYR A 1 208 ? -11.106 -1.010 5.817 1.00 89.25 208 TYR A C 1
ATOM 1682 O O . TYR A 1 208 ? -12.107 -1.613 6.216 1.00 89.25 208 TYR A O 1
ATOM 1690 N N . PHE A 1 209 ? -9.879 -1.516 5.936 1.00 90.81 209 PHE A N 1
ATOM 1691 C CA . PHE A 1 209 ? -9.582 -2.877 6.340 1.00 90.81 209 PHE A CA 1
ATOM 1692 C C . PHE A 1 209 ? -8.501 -2.941 7.415 1.00 90.81 209 PHE A C 1
ATOM 1694 O O . PHE A 1 209 ? -7.568 -2.146 7.416 1.00 90.81 209 PHE A O 1
ATOM 1701 N N . VAL A 1 210 ? -8.595 -3.959 8.267 1.00 91.75 210 VAL A N 1
ATOM 1702 C CA . VAL A 1 210 ? -7.515 -4.386 9.166 1.00 91.75 210 VAL A CA 1
ATOM 1703 C C . VAL A 1 210 ? -7.346 -5.894 9.101 1.00 91.75 210 VAL A C 1
ATOM 1705 O O . VAL A 1 210 ? -8.324 -6.640 8.986 1.00 91.75 210 VAL A O 1
ATOM 1708 N N . ASP A 1 211 ? -6.108 -6.356 9.204 1.00 91.06 211 ASP A N 1
ATOM 1709 C CA . ASP A 1 211 ? -5.774 -7.774 9.166 1.00 91.06 211 ASP A CA 1
ATOM 1710 C C . ASP A 1 211 ? -5.432 -8.250 10.587 1.00 91.06 211 ASP A C 1
ATOM 1712 O O . ASP A 1 211 ? -4.356 -7.978 11.105 1.00 91.06 211 ASP A O 1
ATOM 1716 N N . ILE A 1 212 ? -6.341 -8.990 11.232 1.00 92.50 212 ILE A N 1
ATOM 1717 C CA . ILE A 1 212 ? -6.158 -9.480 12.613 1.00 92.50 212 ILE A CA 1
ATOM 1718 C C . ILE A 1 212 ? -5.866 -10.988 12.583 1.00 92.50 212 ILE A C 1
ATOM 1720 O O . ILE A 1 212 ? -6.613 -11.730 11.929 1.00 92.50 212 ILE A O 1
ATOM 1724 N N . PRO A 1 213 ? -4.818 -11.482 13.271 1.00 91.38 213 PRO A N 1
ATOM 1725 C CA . PRO A 1 213 ? -4.522 -12.908 13.326 1.00 91.38 213 PRO A CA 1
ATOM 1726 C C . PRO A 1 213 ? -5.551 -13.664 14.171 1.00 91.38 213 PRO A C 1
ATOM 1728 O O . PRO A 1 213 ? -6.022 -13.185 15.202 1.00 91.38 213 PRO A O 1
ATOM 1731 N N . ASP A 1 214 ? -5.894 -14.871 13.732 1.00 89.38 214 ASP A N 1
ATOM 1732 C CA . ASP A 1 214 ? -6.620 -15.842 14.542 1.00 89.38 214 ASP A CA 1
ATOM 1733 C C . ASP A 1 214 ? -5.688 -16.580 15.528 1.00 89.38 214 ASP A C 1
ATOM 1735 O O . ASP A 1 214 ? -4.473 -16.375 15.555 1.00 89.38 214 ASP A O 1
ATOM 1739 N N . GLU A 1 215 ? -6.251 -17.491 16.327 1.00 89.44 215 GLU A N 1
ATOM 1740 C CA . GLU A 1 215 ? -5.508 -18.306 17.306 1.00 89.44 215 GLU A CA 1
ATOM 1741 C C . GLU A 1 215 ? -4.402 -19.183 16.680 1.00 89.44 215 GLU A C 1
ATOM 1743 O O . GLU A 1 215 ? -3.500 -19.637 17.382 1.00 89.44 215 GLU A O 1
ATOM 1748 N N . ASN A 1 216 ? -4.446 -19.418 15.365 1.00 88.81 216 ASN A N 1
ATOM 1749 C CA . ASN A 1 216 ? -3.455 -20.188 14.613 1.00 88.81 216 ASN A CA 1
ATOM 1750 C C . ASN A 1 216 ? -2.463 -19.288 13.855 1.00 88.81 216 ASN A C 1
ATOM 1752 O O . ASN A 1 216 ? -1.724 -19.782 13.001 1.00 88.81 216 ASN A O 1
ATOM 1756 N N . ASN A 1 217 ? -2.444 -17.981 14.144 1.00 82.12 217 ASN A N 1
ATOM 1757 C CA . ASN A 1 217 ? -1.636 -16.977 13.451 1.00 82.12 217 ASN A CA 1
ATOM 1758 C C . ASN A 1 217 ? -1.966 -16.851 11.947 1.00 82.12 217 ASN A C 1
ATOM 1760 O O . ASN A 1 217 ? -1.128 -16.459 11.126 1.00 82.12 217 ASN A O 1
ATOM 1764 N N . ASN A 1 218 ? -3.198 -17.195 11.559 1.00 84.38 218 ASN A N 1
ATOM 1765 C CA . ASN A 1 218 ? -3.719 -16.875 10.240 1.00 84.38 218 ASN A CA 1
ATOM 1766 C C . ASN A 1 218 ? -4.399 -15.514 10.297 1.00 84.38 218 ASN A C 1
ATOM 1768 O O . ASN A 1 218 ? -5.413 -15.335 10.965 1.00 84.38 218 ASN A O 1
ATOM 1772 N N . PHE A 1 219 ? -3.846 -14.557 9.563 1.00 85.88 219 PHE A N 1
ATOM 1773 C CA . PHE A 1 219 ? -4.457 -13.249 9.397 1.00 85.88 219 PHE A CA 1
ATOM 1774 C C . PHE A 1 219 ? -5.772 -13.361 8.641 1.00 85.88 219 PHE A C 1
ATOM 1776 O O . PHE A 1 219 ? -5.854 -13.995 7.585 1.00 85.88 219 PHE A O 1
ATOM 1783 N N . LYS A 1 220 ? -6.798 -12.730 9.204 1.00 91.69 220 LYS A N 1
ATOM 1784 C CA . LYS A 1 220 ? -8.088 -12.542 8.568 1.00 91.69 220 LYS A CA 1
ATOM 1785 C C . LYS A 1 220 ? -8.330 -11.050 8.393 1.00 91.69 220 LYS A C 1
ATOM 1787 O O . LYS A 1 220 ? -8.256 -10.295 9.360 1.00 91.69 220 LYS A O 1
ATOM 1792 N N . ARG A 1 221 ? -8.658 -10.667 7.161 1.00 92.25 221 ARG A N 1
ATOM 1793 C CA . ARG A 1 221 ? -9.047 -9.306 6.801 1.00 92.25 221 ARG A CA 1
ATOM 1794 C C . ARG A 1 221 ? -10.460 -9.003 7.269 1.00 92.25 221 ARG A C 1
ATOM 1796 O O . ARG A 1 221 ? -11.378 -9.782 6.993 1.00 92.25 221 ARG A O 1
ATOM 1803 N N . TYR A 1 222 ? -10.627 -7.873 7.937 1.00 95.00 222 TYR A N 1
ATOM 1804 C CA . TYR A 1 222 ? -11.910 -7.354 8.391 1.00 95.00 222 TYR A CA 1
ATOM 1805 C C . TYR A 1 222 ? -12.144 -5.957 7.840 1.00 95.00 222 TYR A C 1
ATOM 1807 O O . TYR A 1 222 ? -11.224 -5.151 7.826 1.00 95.00 222 TYR A O 1
ATOM 1815 N N . ILE A 1 223 ? -13.380 -5.666 7.443 1.00 94.69 223 ILE A N 1
ATOM 1816 C CA . ILE A 1 223 ? -13.854 -4.303 7.198 1.00 94.69 223 ILE A CA 1
ATOM 1817 C C . ILE A 1 223 ? -14.088 -3.650 8.565 1.00 94.69 223 ILE A C 1
ATOM 1819 O O . ILE A 1 223 ? -14.835 -4.204 9.384 1.00 94.69 223 ILE A O 1
ATOM 1823 N N . VAL A 1 224 ? -13.431 -2.518 8.824 1.00 94.38 224 VAL A N 1
ATOM 1824 C CA . VAL A 1 224 ? -13.557 -1.779 10.098 1.00 94.38 224 VAL A CA 1
ATOM 1825 C C . VAL A 1 224 ? -14.652 -0.728 10.067 1.00 94.38 224 VAL A C 1
ATOM 1827 O O . VAL A 1 224 ? -15.299 -0.490 11.088 1.00 94.38 224 VAL A O 1
ATOM 1830 N N . ASP A 1 225 ? -14.907 -0.163 8.890 1.00 92.12 225 ASP A N 1
ATOM 1831 C CA . ASP A 1 225 ? -15.934 0.851 8.719 1.00 92.12 225 ASP A CA 1
ATOM 1832 C C . ASP A 1 225 ? -17.316 0.259 8.942 1.00 92.12 225 ASP A C 1
ATOM 1834 O O . ASP A 1 225 ? -17.671 -0.809 8.438 1.00 92.12 225 ASP A O 1
ATOM 1838 N N . THR A 1 226 ? -18.110 0.973 9.726 1.00 93.81 226 THR A N 1
ATOM 1839 C CA . THR A 1 226 ? -19.449 0.552 10.110 1.00 93.81 226 THR A CA 1
ATOM 1840 C C . THR A 1 226 ? -20.426 1.696 9.924 1.00 93.81 226 THR A C 1
ATOM 1842 O O . THR A 1 226 ? -20.107 2.861 10.129 1.00 93.81 226 THR A O 1
ATOM 1845 N N . CYS A 1 227 ? -21.642 1.351 9.515 1.00 93.31 227 CYS A N 1
ATOM 1846 C CA . CYS A 1 227 ? -22.722 2.298 9.294 1.00 93.31 227 CYS A CA 1
ATOM 1847 C C . CYS A 1 227 ? -23.877 2.042 10.256 1.00 93.31 227 CYS A C 1
ATOM 1849 O O . CYS A 1 227 ? -24.146 0.910 10.683 1.00 93.31 227 CYS A O 1
ATOM 1851 N N . THR A 1 228 ? -24.638 3.098 10.548 1.00 92.06 228 THR A N 1
ATOM 1852 C CA . THR A 1 228 ? -25.913 2.924 11.240 1.00 92.06 228 THR A CA 1
ATOM 1853 C C . THR A 1 228 ? -26.897 2.192 10.326 1.00 92.06 228 THR A C 1
ATOM 1855 O O . THR A 1 228 ? -26.884 2.339 9.102 1.00 92.06 228 THR A O 1
ATOM 1858 N N . VAL A 1 229 ? -27.806 1.411 10.915 1.00 93.31 229 VAL A N 1
ATOM 1859 C CA . VAL A 1 229 ? -28.840 0.694 10.146 1.00 93.31 229 VAL A CA 1
ATOM 1860 C C . VAL A 1 229 ? -29.711 1.663 9.337 1.00 93.31 229 VAL A C 1
ATOM 1862 O O . VAL A 1 229 ? -30.166 1.322 8.246 1.00 93.31 229 VAL A O 1
ATOM 1865 N N . ASP A 1 230 ? -29.940 2.872 9.851 1.00 92.50 230 ASP A N 1
ATOM 1866 C CA . ASP A 1 230 ? -30.707 3.896 9.145 1.00 92.50 230 ASP A CA 1
ATOM 1867 C C . ASP A 1 230 ? -29.924 4.477 7.962 1.00 92.50 230 ASP A C 1
ATOM 1869 O O . ASP A 1 230 ? -30.519 4.727 6.915 1.00 92.50 230 ASP A O 1
ATOM 1873 N N . ASP A 1 231 ? -28.606 4.653 8.071 1.00 93.44 231 ASP A N 1
ATOM 1874 C CA . ASP A 1 231 ? -27.779 5.097 6.942 1.00 93.44 231 ASP A CA 1
ATOM 1875 C C . ASP A 1 231 ? -27.722 4.060 5.831 1.00 93.44 231 ASP A C 1
ATOM 1877 O O . ASP A 1 231 ? -27.862 4.422 4.664 1.00 93.44 231 ASP A O 1
ATOM 1881 N N . ILE A 1 232 ? -27.627 2.779 6.186 1.00 95.25 232 ILE A N 1
ATOM 1882 C CA . ILE A 1 232 ? -27.700 1.672 5.227 1.00 95.25 232 ILE A CA 1
ATOM 1883 C C . ILE A 1 232 ? -29.044 1.705 4.483 1.00 95.25 232 ILE A C 1
ATOM 1885 O O . ILE A 1 232 ? -29.076 1.775 3.256 1.00 95.25 232 ILE A O 1
ATOM 1889 N N . LYS A 1 233 ? -30.169 1.769 5.211 1.00 96.31 233 LYS A N 1
ATOM 1890 C CA . LYS A 1 233 ? -31.519 1.812 4.611 1.00 96.31 233 LYS A CA 1
ATOM 1891 C C . LYS A 1 233 ? -31.760 3.031 3.722 1.00 96.31 233 LYS A C 1
ATOM 1893 O O . LYS A 1 233 ? -32.533 2.950 2.771 1.00 96.31 233 LYS A O 1
ATOM 1898 N N . ASN A 1 234 ? -31.140 4.162 4.053 1.00 96.50 234 ASN A N 1
ATOM 1899 C CA . ASN A 1 234 ? -31.263 5.403 3.292 1.00 96.50 234 ASN A CA 1
ATOM 1900 C C . ASN A 1 234 ? -30.215 5.530 2.171 1.00 96.50 234 ASN A C 1
ATOM 1902 O O . ASN A 1 234 ? -30.197 6.559 1.496 1.00 96.50 234 ASN A O 1
ATOM 1906 N N . GLY A 1 235 ? -29.343 4.531 1.973 1.00 94.94 235 GLY A N 1
ATOM 1907 C CA . GLY A 1 235 ? -28.285 4.566 0.959 1.00 94.94 235 GLY A CA 1
ATOM 1908 C C . GLY A 1 235 ? -27.224 5.640 1.216 1.00 94.94 235 GLY A C 1
ATOM 1909 O O . GLY A 1 235 ? -26.701 6.222 0.271 1.00 94.94 235 GLY A O 1
ATOM 1910 N N . ARG A 1 236 ? -26.950 5.955 2.489 1.00 94.19 236 ARG A N 1
ATOM 1911 C CA . ARG A 1 236 ? -25.939 6.938 2.924 1.00 94.19 236 ARG A CA 1
ATOM 1912 C C . ARG A 1 236 ? -24.625 6.299 3.386 1.00 94.19 236 ARG A C 1
ATOM 1914 O O . ARG A 1 236 ? -23.750 7.017 3.853 1.00 94.19 236 ARG A O 1
ATOM 1921 N N . CYS A 1 237 ? -24.502 4.980 3.272 1.00 93.50 237 CYS A N 1
ATOM 1922 C CA . CYS A 1 237 ? -23.274 4.245 3.550 1.00 93.50 237 CYS A CA 1
ATOM 1923 C C . CYS A 1 237 ? -22.483 4.101 2.241 1.00 93.50 237 CYS A C 1
ATOM 1925 O O . CYS A 1 237 ? -22.987 3.506 1.293 1.00 93.50 237 CYS A O 1
ATOM 1927 N N . TYR A 1 238 ? -21.279 4.673 2.172 1.00 89.00 238 TYR A N 1
ATOM 1928 C CA . TYR A 1 238 ? -20.453 4.692 0.950 1.00 89.00 238 TYR A CA 1
ATOM 1929 C C . TYR A 1 238 ? -19.176 3.847 1.077 1.00 89.00 238 TYR A C 1
ATOM 1931 O O . TYR A 1 238 ? -18.239 4.028 0.305 1.00 89.00 238 TYR A O 1
ATOM 1939 N N . HIS A 1 239 ? -19.139 2.955 2.065 1.00 88.06 239 HIS A N 1
ATOM 1940 C CA . HIS A 1 239 ? -17.972 2.146 2.408 1.00 88.06 239 HIS A CA 1
ATOM 1941 C C . HIS A 1 239 ? -18.000 0.785 1.700 1.00 88.06 239 HIS A C 1
ATOM 1943 O O . HIS A 1 239 ? -18.960 0.452 1.000 1.00 88.06 239 HIS A O 1
ATOM 1949 N N . GLU A 1 240 ? -16.943 0.003 1.909 1.00 91.25 240 GLU A N 1
ATOM 1950 C CA . GLU A 1 240 ? -16.737 -1.316 1.310 1.00 91.25 240 GLU A CA 1
ATOM 1951 C C . GLU A 1 240 ? -17.922 -2.275 1.509 1.00 91.25 240 GLU A C 1
ATOM 1953 O O . GLU A 1 240 ? -18.551 -2.325 2.574 1.00 91.25 240 GLU A O 1
ATOM 1958 N N . GLU A 1 241 ? -18.225 -3.051 0.462 1.00 95.25 241 GLU A N 1
ATOM 1959 C CA . GLU A 1 241 ? -19.325 -4.014 0.490 1.00 95.25 241 GLU A CA 1
ATOM 1960 C C . GLU A 1 241 ? -18.901 -5.318 1.194 1.00 95.25 241 GLU A C 1
ATOM 1962 O O . GLU A 1 241 ? -17.954 -5.997 0.793 1.00 95.25 241 GLU A O 1
ATOM 1967 N N . CYS A 1 242 ? -19.656 -5.737 2.207 1.00 97.12 242 CYS A N 1
ATOM 1968 C CA . CYS A 1 242 ? -19.570 -7.069 2.794 1.00 97.12 242 CYS A CA 1
ATOM 1969 C C . CYS A 1 242 ? -20.522 -8.055 2.095 1.00 97.12 242 CYS A C 1
ATOM 1971 O O . CYS A 1 242 ? -21.614 -7.727 1.638 1.00 97.12 242 CYS A O 1
ATOM 1973 N N . THR A 1 243 ? -20.115 -9.320 2.052 1.00 97.50 243 THR A N 1
ATOM 1974 C CA . THR A 1 243 ? -20.909 -10.458 1.551 1.00 97.50 243 THR A CA 1
ATOM 1975 C C . THR A 1 243 ? -21.372 -11.389 2.671 1.00 97.50 243 THR A C 1
ATOM 1977 O O . THR A 1 243 ? -22.288 -12.188 2.478 1.00 97.50 243 THR A O 1
ATOM 1980 N N . SER A 1 244 ? -20.748 -11.300 3.849 1.00 97.88 244 SER A N 1
ATOM 1981 C CA . SER A 1 244 ? -21.117 -12.054 5.048 1.00 97.88 244 SER A CA 1
ATOM 1982 C C . SER A 1 244 ? -20.740 -11.291 6.315 1.00 97.88 244 SER A C 1
ATOM 1984 O O . SER A 1 244 ? -19.783 -10.518 6.309 1.00 97.88 244 SER A O 1
ATOM 1986 N N . ASP A 1 245 ? -21.430 -11.583 7.419 1.00 97.69 245 ASP A N 1
ATOM 1987 C CA . ASP A 1 245 ? -21.137 -11.030 8.750 1.00 97.69 245 ASP A CA 1
ATOM 1988 C C . ASP A 1 245 ? -19.662 -11.168 9.126 1.00 97.69 245 ASP A C 1
ATOM 1990 O O . ASP A 1 245 ? -19.046 -10.242 9.641 1.00 97.69 245 ASP A O 1
ATOM 1994 N N . SER A 1 246 ? -19.067 -12.311 8.790 1.00 96.12 246 SER A N 1
ATOM 1995 C CA . SER A 1 246 ? -17.712 -12.658 9.203 1.00 96.12 246 SER A CA 1
ATOM 1996 C C . SER A 1 246 ? -16.610 -11.799 8.569 1.00 96.12 246 SER A C 1
ATOM 1998 O O . SER A 1 246 ? -15.464 -11.909 9.006 1.00 96.12 246 SER A O 1
ATOM 2000 N N . GLN A 1 247 ? -16.932 -11.002 7.544 1.00 96.12 247 GLN A N 1
ATOM 2001 C CA . GLN A 1 247 ? -16.019 -10.026 6.938 1.00 96.12 247 GLN A CA 1
ATOM 2002 C C . GLN A 1 247 ? -15.998 -8.698 7.699 1.00 96.12 247 GLN A C 1
ATOM 2004 O O . GLN A 1 247 ? -15.033 -7.956 7.577 1.00 96.12 247 GLN A O 1
ATOM 2009 N N . CYS A 1 248 ? -17.025 -8.399 8.491 1.00 97.00 248 CYS A N 1
ATOM 2010 C CA . CYS A 1 248 ? -17.093 -7.187 9.295 1.00 97.00 248 CYS A CA 1
ATOM 2011 C C . CYS A 1 248 ? -16.387 -7.399 10.631 1.00 97.00 248 CYS A C 1
ATOM 2013 O O . CYS A 1 248 ? -16.560 -8.445 11.269 1.00 97.00 248 CYS A O 1
ATOM 2015 N N . LEU A 1 249 ? -15.646 -6.399 11.108 1.00 96.19 249 LEU A N 1
ATOM 2016 C CA . LEU A 1 249 ? -15.063 -6.456 12.448 1.00 96.19 249 LEU A CA 1
ATOM 2017 C C . LEU A 1 249 ? -16.160 -6.540 13.526 1.00 96.19 249 LEU A C 1
ATOM 2019 O O . LEU A 1 249 ? -16.035 -7.321 14.468 1.00 96.19 249 LEU A O 1
ATOM 2023 N N . SER A 1 250 ? -17.285 -5.851 13.298 1.00 95.69 250 SER A N 1
ATOM 2024 C CA . SER A 1 250 ? -18.517 -5.927 14.099 1.00 95.69 250 SER A CA 1
ATOM 2025 C C . SER A 1 250 ? -19.289 -7.244 13.952 1.00 95.69 250 SER A C 1
ATOM 2027 O O . SER A 1 250 ? -20.328 -7.418 14.587 1.00 95.69 250 SER A O 1
ATOM 2029 N N . ASN A 1 251 ? -18.840 -8.162 13.091 1.00 97.00 251 ASN A N 1
ATOM 2030 C CA . ASN A 1 251 ? -19.514 -9.424 12.792 1.00 97.00 251 ASN A CA 1
ATOM 2031 C C . ASN A 1 251 ? -20.997 -9.259 12.392 1.00 97.00 251 ASN A C 1
ATOM 2033 O O . ASN A 1 251 ? -21.853 -10.030 12.827 1.00 97.00 251 ASN A O 1
ATOM 2037 N N . LYS A 1 252 ? -21.322 -8.219 11.614 1.00 97.31 252 LYS A N 1
ATOM 2038 C CA . LYS A 1 252 ? -22.693 -7.937 11.178 1.00 97.31 252 LYS A CA 1
ATOM 2039 C C . LYS A 1 252 ? -22.723 -7.183 9.855 1.00 97.31 252 LYS A C 1
ATOM 2041 O O . LYS A 1 252 ? -22.271 -6.045 9.779 1.00 97.31 252 LYS A O 1
ATOM 2046 N N . CYS A 1 253 ? -23.307 -7.810 8.845 1.00 98.06 253 CYS A N 1
ATOM 2047 C CA . CYS A 1 253 ? -23.444 -7.316 7.485 1.00 98.06 253 CYS A CA 1
ATOM 2048 C C . CYS A 1 253 ? -24.936 -7.144 7.149 1.00 98.06 253 CYS A C 1
ATOM 2050 O O . CYS A 1 253 ? -25.706 -8.102 7.190 1.00 98.06 253 CYS A O 1
ATOM 2052 N N . ILE A 1 254 ? -25.371 -5.925 6.822 1.00 97.69 254 ILE A N 1
ATOM 2053 C CA . ILE A 1 254 ? -26.762 -5.601 6.464 1.00 97.69 254 ILE A CA 1
ATOM 2054 C C . ILE A 1 254 ? -26.764 -4.897 5.115 1.00 97.69 254 ILE A C 1
ATOM 2056 O O . ILE A 1 254 ? -26.071 -3.901 4.954 1.00 97.69 254 ILE A O 1
ATOM 2060 N N . ASP A 1 255 ? -27.548 -5.406 4.160 1.00 96.94 255 ASP A N 1
ATOM 2061 C CA . ASP A 1 255 ? -27.638 -4.867 2.792 1.00 96.94 255 ASP A CA 1
ATOM 2062 C C . ASP A 1 255 ? -26.258 -4.563 2.191 1.00 96.94 255 ASP A C 1
ATOM 2064 O O . ASP A 1 255 ? -26.034 -3.524 1.578 1.00 96.94 255 ASP A O 1
ATOM 2068 N N . LYS A 1 256 ? -25.337 -5.515 2.386 1.00 97.56 256 LYS A N 1
ATOM 2069 C CA . LYS A 1 256 ? -23.930 -5.463 1.986 1.00 97.56 256 LYS A CA 1
ATOM 2070 C C . LYS A 1 256 ? -23.049 -4.428 2.688 1.00 97.56 256 LYS A C 1
ATOM 2072 O O . LYS A 1 256 ? -21.937 -4.213 2.239 1.00 97.56 256 LYS A O 1
ATOM 2077 N N . HIS A 1 257 ? -23.465 -3.822 3.789 1.00 97.06 257 HIS A N 1
ATOM 2078 C CA . HIS A 1 257 ? -22.601 -2.930 4.561 1.00 97.06 257 HIS A CA 1
ATOM 2079 C C . HIS A 1 257 ? -22.414 -3.427 5.986 1.00 97.06 257 HIS A C 1
ATOM 2081 O O . HIS A 1 257 ? -23.330 -3.984 6.600 1.00 97.06 257 HIS A O 1
ATOM 2087 N N . CYS A 1 258 ? -21.217 -3.221 6.526 1.00 96.81 258 CYS A N 1
ATOM 2088 C CA . CYS A 1 258 ? -20.949 -3.545 7.914 1.00 96.81 258 CYS A CA 1
ATOM 2089 C C . CYS A 1 258 ? -21.727 -2.596 8.826 1.00 96.81 258 CYS A C 1
ATOM 2091 O O . CYS A 1 258 ? -21.756 -1.383 8.625 1.00 96.81 258 CYS A O 1
ATOM 2093 N N . ALA A 1 259 ? -22.405 -3.163 9.817 1.00 95.50 259 ALA A N 1
ATOM 2094 C CA . ALA A 1 259 ? -23.265 -2.428 10.731 1.00 95.50 259 ALA A CA 1
ATOM 2095 C C . ALA A 1 259 ? -22.816 -2.631 12.175 1.00 95.50 259 ALA A C 1
ATOM 2097 O O . ALA A 1 259 ? -22.255 -3.673 12.522 1.00 95.50 259 ALA A O 1
ATOM 2098 N N . PHE A 1 260 ? -23.129 -1.669 13.039 1.00 92.50 260 PHE A N 1
ATOM 2099 C CA . PHE A 1 260 ? -22.854 -1.781 14.470 1.00 92.50 260 PHE A CA 1
ATOM 2100 C C . PHE A 1 260 ? -23.539 -3.002 15.099 1.00 92.50 260 PHE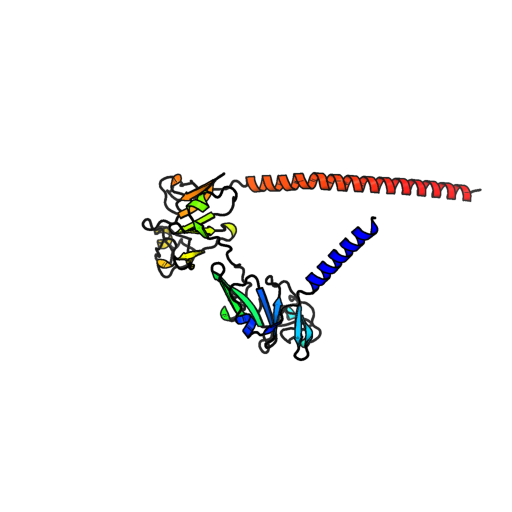 A C 1
ATOM 2102 O O . PHE A 1 260 ? -24.719 -3.303 14.837 1.00 92.50 260 PHE A O 1
ATOM 2109 N N . ASN A 1 261 ? -22.795 -3.695 15.962 1.00 93.56 261 ASN A N 1
ATOM 2110 C CA . ASN A 1 261 ? -23.262 -4.866 16.686 1.00 93.56 261 ASN A CA 1
ATOM 2111 C C . ASN A 1 261 ? -22.945 -4.759 18.180 1.00 93.56 261 ASN A C 1
ATOM 2113 O O . ASN A 1 261 ? -21.802 -4.910 18.593 1.00 93.56 261 ASN A O 1
ATOM 2117 N N . GLU A 1 262 ? -23.979 -4.556 18.992 1.00 89.81 262 GLU A N 1
ATOM 2118 C CA . GLU A 1 262 ? -23.858 -4.472 20.453 1.00 89.81 262 GLU A CA 1
ATOM 2119 C C . GLU A 1 262 ? -23.438 -5.808 21.098 1.00 89.81 262 GLU A C 1
ATOM 2121 O O . GLU A 1 262 ? -22.930 -5.813 22.215 1.00 89.81 262 GLU A O 1
ATOM 2126 N N . GLU A 1 263 ? -23.630 -6.949 20.420 1.00 91.62 263 GLU A N 1
ATOM 2127 C CA . GLU A 1 263 ? -23.207 -8.263 20.936 1.00 91.62 263 GLU A CA 1
ATOM 2128 C C . GLU A 1 263 ? -21.703 -8.513 20.755 1.00 91.62 263 GLU A C 1
ATOM 2130 O O . GLU A 1 263 ? -21.098 -9.263 21.520 1.00 91.62 263 GLU A O 1
ATOM 2135 N N . THR A 1 264 ? -21.100 -7.879 19.750 1.00 89.06 264 THR A N 1
ATOM 2136 C CA . THR A 1 264 ? -19.669 -7.960 19.439 1.00 89.06 264 THR A CA 1
ATOM 2137 C C . THR A 1 264 ? -19.155 -6.554 19.133 1.00 89.06 264 THR A C 1
ATOM 2139 O O . THR A 1 264 ? -18.932 -6.229 17.960 1.00 89.06 264 THR A O 1
ATOM 2142 N N . PRO A 1 265 ? -19.039 -5.694 20.163 1.00 88.00 265 PRO A N 1
ATOM 2143 C CA . PRO A 1 265 ? -18.610 -4.318 19.975 1.00 88.00 265 PRO A CA 1
ATOM 2144 C C . PRO A 1 265 ? -17.192 -4.282 19.408 1.00 88.00 265 PRO A C 1
ATOM 2146 O O . PRO A 1 265 ? -16.338 -5.092 19.777 1.00 88.00 265 PRO A O 1
ATOM 2149 N N . ILE A 1 266 ? -16.956 -3.336 18.503 1.00 91.56 266 ILE A N 1
ATOM 2150 C CA . ILE A 1 266 ? -15.613 -3.022 18.027 1.00 91.56 266 ILE A CA 1
ATOM 2151 C C . ILE A 1 266 ? -14.941 -2.183 19.112 1.00 91.56 266 ILE A C 1
ATOM 2153 O O . ILE A 1 266 ? -15.475 -1.150 19.511 1.00 91.56 266 ILE A O 1
ATOM 2157 N N . ASP A 1 267 ? -13.774 -2.621 19.571 1.00 94.56 267 ASP A N 1
ATOM 2158 C CA . ASP A 1 267 ? -12.908 -1.806 20.413 1.00 94.56 267 ASP A CA 1
ATOM 2159 C C . ASP A 1 267 ? -11.930 -1.054 19.505 1.00 94.56 267 ASP A C 1
ATOM 2161 O O . ASP A 1 267 ? -11.074 -1.656 18.858 1.00 94.56 267 ASP A O 1
ATOM 2165 N N . HIS A 1 268 ? -12.060 0.264 19.460 1.00 95.69 268 HIS A N 1
ATOM 2166 C CA . HIS A 1 268 ? -11.125 1.176 18.820 1.00 95.69 268 HIS A CA 1
ATOM 2167 C C . HIS A 1 268 ? -10.349 1.919 19.907 1.00 95.69 268 HIS A C 1
ATOM 2169 O O . HIS A 1 268 ? -10.943 2.439 20.855 1.00 95.69 268 HIS A O 1
ATOM 2175 N N . CYS A 1 269 ? -9.026 1.945 19.807 1.00 95.62 269 CYS A N 1
ATOM 2176 C CA . CYS A 1 269 ? -8.154 2.614 20.761 1.00 95.62 269 CYS A CA 1
ATOM 2177 C C . CYS A 1 269 ? -7.488 3.819 20.108 1.00 95.62 269 CYS A C 1
ATOM 2179 O O . CYS A 1 269 ? -6.799 3.676 19.102 1.00 95.62 269 CYS A O 1
ATOM 2181 N N . GLU A 1 270 ? -7.669 4.992 20.706 1.00 94.38 270 GLU A N 1
ATOM 2182 C CA . GLU A 1 270 ? -7.127 6.255 20.218 1.00 94.38 270 GLU A CA 1
ATOM 2183 C C . GLU A 1 270 ? -6.271 6.919 21.302 1.00 94.38 270 GLU A C 1
ATOM 2185 O O . GLU A 1 270 ? -6.564 6.853 22.502 1.00 94.38 270 GLU A O 1
ATOM 2190 N N . TYR A 1 271 ? -5.180 7.559 20.883 1.00 92.44 271 TYR A N 1
ATOM 2191 C CA . TYR A 1 271 ? -4.320 8.305 21.791 1.00 92.44 271 TYR A CA 1
ATOM 2192 C C . TYR A 1 271 ? -4.946 9.666 22.119 1.00 92.44 271 TYR A C 1
ATOM 2194 O O . TYR A 1 271 ? -4.965 10.567 21.278 1.00 92.44 271 TYR A O 1
ATOM 2202 N N . ILE A 1 272 ? -5.418 9.828 23.357 1.00 90.88 272 ILE A N 1
ATOM 2203 C CA . ILE A 1 272 ? -6.015 11.068 23.862 1.00 90.88 272 ILE A CA 1
ATOM 2204 C C . ILE A 1 272 ? -5.024 11.758 24.793 1.00 90.88 272 ILE A C 1
ATOM 2206 O O . ILE A 1 272 ? -4.770 11.293 25.907 1.00 90.88 272 ILE A O 1
ATOM 2210 N N . ASP A 1 273 ? -4.529 12.916 24.354 1.00 87.25 273 ASP A N 1
ATOM 2211 C CA . ASP A 1 273 ? -3.600 13.807 25.060 1.00 87.25 273 ASP A CA 1
ATOM 2212 C C . ASP A 1 273 ? -2.264 13.153 25.460 1.00 87.25 273 ASP A C 1
ATOM 2214 O O . ASP A 1 273 ? -1.216 13.523 24.935 1.00 87.25 273 ASP A O 1
ATOM 2218 N N . SER A 1 274 ? -2.283 12.214 26.410 1.00 88.81 274 SER A N 1
ATOM 2219 C CA . SER A 1 274 ? -1.100 11.568 26.987 1.00 88.81 274 SER A CA 1
ATOM 2220 C C . SER A 1 274 ? -1.248 10.062 27.239 1.00 88.81 274 SER A C 1
ATOM 2222 O O . SER A 1 274 ? -0.358 9.460 27.843 1.00 88.81 274 SER A O 1
ATOM 2224 N N . TYR A 1 275 ? -2.385 9.459 26.894 1.00 93.00 275 TYR A N 1
ATOM 2225 C CA . TYR A 1 275 ? -2.640 8.039 27.128 1.00 93.00 275 TYR A CA 1
ATOM 2226 C C . TYR A 1 275 ? -3.566 7.468 26.060 1.00 93.00 275 TYR A C 1
ATOM 2228 O O . TYR A 1 275 ? -4.323 8.187 25.413 1.00 93.00 275 TYR A O 1
ATOM 2236 N N . MET A 1 276 ? -3.508 6.154 25.900 1.00 94.75 276 MET A N 1
ATOM 2237 C CA . MET A 1 276 ? -4.390 5.426 25.005 1.00 94.75 276 MET A CA 1
ATOM 2238 C C . MET A 1 276 ? -5.734 5.157 25.690 1.00 94.75 276 MET A C 1
ATOM 2240 O O . MET A 1 276 ? -5.770 4.647 26.814 1.00 94.75 276 MET A O 1
ATOM 2244 N N . HIS A 1 277 ? -6.840 5.485 25.026 1.00 95.81 277 HIS A N 1
ATOM 2245 C CA . HIS A 1 277 ? -8.192 5.180 25.491 1.00 95.81 277 HIS A CA 1
ATOM 2246 C C . HIS A 1 277 ? -8.897 4.302 24.467 1.00 95.81 277 HIS A C 1
ATOM 2248 O O . HIS A 1 277 ? -8.907 4.616 23.283 1.00 95.81 277 HIS A O 1
ATOM 2254 N N . CYS A 1 278 ? -9.496 3.208 24.930 1.00 96.81 278 CYS A N 1
ATOM 2255 C CA . CYS A 1 278 ? -10.249 2.298 24.077 1.00 96.81 278 CYS A CA 1
ATOM 2256 C C . CYS A 1 278 ? -11.748 2.453 24.327 1.00 96.81 278 CYS A C 1
ATOM 2258 O O . CYS A 1 278 ? -12.185 2.502 25.478 1.00 96.81 278 CYS A O 1
ATOM 2260 N N . GLY A 1 279 ? -12.524 2.477 23.251 1.00 95.88 279 GLY A N 1
ATOM 2261 C CA . GLY A 1 279 ? -13.978 2.535 23.279 1.00 95.88 279 GLY A CA 1
ATOM 2262 C C . GLY A 1 279 ? -14.565 2.192 21.915 1.00 95.88 279 GLY A C 1
ATOM 2263 O O . GLY A 1 279 ? -13.912 1.576 21.081 1.00 95.88 279 GLY A O 1
ATOM 2264 N N . LYS A 1 280 ? -15.802 2.610 21.680 1.00 95.44 280 LYS A N 1
ATOM 2265 C CA . LYS A 1 280 ? -16.481 2.493 20.395 1.00 95.44 280 LYS A CA 1
ATOM 2266 C C . LYS A 1 280 ? -15.777 3.340 19.321 1.00 95.44 280 LYS A C 1
ATOM 2268 O O . LYS A 1 280 ? -15.282 4.425 19.657 1.00 95.44 280 LYS A O 1
ATOM 2273 N N . PRO A 1 281 ? -15.733 2.869 18.061 1.00 94.31 281 PRO A N 1
ATOM 2274 C CA . PRO A 1 281 ? -15.151 3.613 16.949 1.00 94.31 281 PRO A CA 1
ATOM 2275 C C . PRO A 1 281 ? -15.972 4.862 16.614 1.00 94.31 281 PRO A C 1
ATOM 2277 O O . PRO A 1 281 ? -17.068 5.081 17.140 1.00 94.31 281 PRO A O 1
ATOM 2280 N N . HIS A 1 282 ? -15.433 5.689 15.722 1.00 92.50 282 HIS A N 1
ATOM 2281 C CA . HIS A 1 282 ? -16.157 6.835 15.179 1.00 92.50 282 HIS A CA 1
ATOM 2282 C C . HIS A 1 282 ? -17.462 6.395 14.498 1.00 92.50 282 HIS A C 1
ATOM 2284 O O . HIS A 1 282 ? -17.587 5.266 14.030 1.00 92.50 282 HIS A O 1
ATOM 2290 N N . ASP A 1 283 ? -18.449 7.288 14.505 1.00 90.06 283 ASP A N 1
ATOM 2291 C CA . ASP A 1 283 ? -19.797 7.088 13.964 1.00 90.06 283 ASP A CA 1
ATOM 2292 C C . ASP A 1 283 ? -20.664 6.017 14.663 1.00 90.06 283 ASP A C 1
ATOM 2294 O O . ASP A 1 283 ? -21.855 5.893 14.355 1.00 90.06 283 ASP A O 1
ATOM 2298 N N . ASP A 1 284 ? -20.140 5.314 15.674 1.00 91.38 284 ASP A N 1
ATOM 2299 C CA . ASP A 1 284 ? -20.936 4.419 16.521 1.00 91.38 284 ASP A CA 1
ATOM 2300 C C . ASP A 1 284 ? -21.834 5.199 17.487 1.00 91.38 284 ASP A C 1
ATOM 2302 O O . ASP A 1 284 ? -21.564 6.332 17.882 1.00 91.38 284 ASP A O 1
ATOM 2306 N N . THR A 1 285 ? -22.923 4.569 17.908 1.00 92.62 285 THR A N 1
ATOM 2307 C CA . THR A 1 285 ? -23.857 5.123 18.881 1.00 92.62 285 THR A CA 1
ATOM 2308 C C . THR A 1 285 ? -23.291 5.105 20.300 1.00 92.62 285 THR A C 1
ATOM 2310 O O . THR A 1 285 ? -22.764 4.100 20.774 1.00 92.62 285 THR A O 1
ATOM 2313 N N . CYS A 1 286 ? -23.469 6.199 21.031 1.00 95.06 286 CYS A N 1
ATOM 2314 C CA . CYS A 1 286 ? -22.975 6.372 22.393 1.00 95.06 286 CYS A CA 1
ATOM 2315 C C . CYS A 1 286 ? -23.996 7.091 23.274 1.00 95.06 286 CYS A C 1
ATOM 2317 O O . CYS A 1 286 ? -24.844 7.854 22.802 1.00 95.06 286 CYS A O 1
ATOM 2319 N N . LYS A 1 287 ? -23.912 6.863 24.587 1.00 97.00 287 LYS A N 1
ATOM 2320 C CA . LYS A 1 287 ? -24.694 7.614 25.588 1.00 97.00 287 LYS A CA 1
ATOM 2321 C C . LYS A 1 287 ? -23.828 8.561 26.399 1.00 97.00 287 LYS A C 1
ATOM 2323 O O . LYS A 1 287 ? -24.326 9.564 26.910 1.00 97.00 287 LYS A O 1
ATOM 2328 N N . THR A 1 288 ? -22.551 8.234 26.542 1.00 97.62 288 THR A N 1
ATOM 2329 C CA . THR A 1 288 ? -21.587 9.004 27.319 1.00 97.62 288 THR A CA 1
ATOM 2330 C C . THR A 1 288 ? -20.272 9.118 26.565 1.00 97.62 288 THR A C 1
ATOM 2332 O O . THR A 1 288 ? -19.955 8.293 25.714 1.00 97.62 288 THR A O 1
A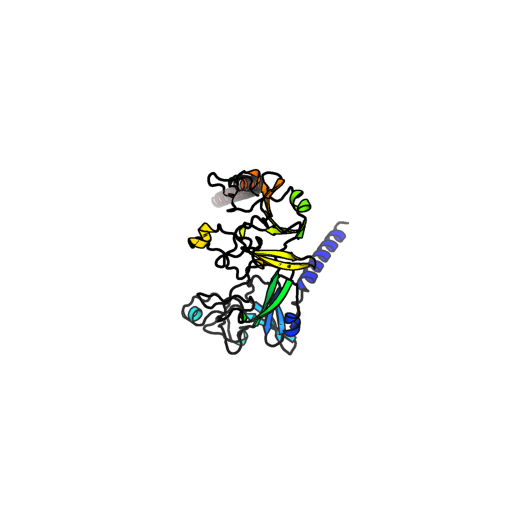TOM 2335 N N . ASN A 1 289 ? -19.498 10.153 26.884 1.00 97.19 289 ASN A N 1
ATOM 2336 C CA . ASN A 1 289 ? -18.191 10.379 26.277 1.00 97.19 289 ASN A CA 1
ATOM 2337 C C . ASN A 1 289 ? -17.244 9.194 26.484 1.00 97.19 289 ASN A C 1
ATOM 2339 O O . ASN A 1 289 ? -16.558 8.812 25.549 1.00 97.19 289 ASN A O 1
ATOM 2343 N N . ASP A 1 290 ? -17.240 8.585 27.672 1.00 97.00 290 ASP A N 1
ATOM 2344 C CA . ASP A 1 290 ? -16.315 7.494 27.998 1.00 97.00 290 ASP A CA 1
ATOM 2345 C C . ASP A 1 290 ? -16.553 6.217 27.176 1.00 97.00 290 ASP A C 1
ATOM 2347 O O . ASP A 1 290 ? -15.663 5.371 27.112 1.00 97.00 290 ASP A O 1
ATOM 2351 N N . GLU A 1 291 ? -17.714 6.082 26.523 1.00 96.88 291 GLU A N 1
ATOM 2352 C CA . GLU A 1 291 ? -17.985 4.972 25.604 1.00 96.88 291 GLU A CA 1
ATOM 2353 C C . GLU A 1 291 ? -17.191 5.078 24.302 1.00 96.88 291 GLU A C 1
ATOM 2355 O O . GLU A 1 291 ? -16.965 4.049 23.683 1.00 96.88 291 GLU A O 1
ATOM 2360 N N . CYS A 1 292 ? -16.773 6.272 23.881 1.00 97.00 292 CYS A N 1
ATOM 2361 C CA . CYS A 1 292 ? -16.090 6.493 22.605 1.00 97.00 292 CYS A CA 1
ATOM 2362 C C . CYS A 1 292 ? -14.569 6.427 22.759 1.00 97.00 292 CYS A C 1
ATOM 2364 O O . CYS A 1 292 ? -14.030 6.942 23.743 1.00 97.00 292 CYS A O 1
ATOM 2366 N N . SER A 1 293 ? -13.869 5.896 21.751 1.00 95.75 293 SER A N 1
ATOM 2367 C CA . SER A 1 293 ? -12.397 5.889 21.695 1.00 95.75 293 SER A CA 1
ATOM 2368 C C . SER A 1 293 ? -11.797 7.290 21.804 1.00 95.75 293 SER A C 1
ATOM 2370 O O . SER A 1 293 ? -10.757 7.456 22.420 1.00 95.75 293 SER A O 1
ATOM 2372 N N . SER A 1 294 ? -12.497 8.295 21.275 1.00 95.12 294 SER A N 1
ATOM 2373 C CA . SER A 1 294 ? -12.106 9.709 21.266 1.00 95.12 294 SER A CA 1
ATOM 2374 C C . SER A 1 294 ? -12.493 10.476 22.533 1.00 95.12 294 SER A C 1
ATOM 2376 O O . SER A 1 294 ? -12.169 11.655 22.679 1.00 95.12 294 SER A O 1
ATOM 2378 N N . LYS A 1 295 ? -13.257 9.847 23.437 1.00 96.44 295 LYS A N 1
ATOM 2379 C CA . LYS A 1 295 ? -13.980 10.497 24.543 1.00 96.44 295 LYS A CA 1
ATOM 2380 C C . LYS A 1 295 ? -14.951 11.605 24.130 1.00 96.44 295 LYS A C 1
ATOM 2382 O O . LYS A 1 295 ? -15.238 12.512 24.917 1.00 96.44 295 LYS A O 1
ATOM 2387 N N . ILE A 1 296 ? -15.488 11.551 22.913 1.00 96.62 296 ILE A N 1
ATOM 2388 C CA . ILE A 1 296 ? -16.445 12.544 22.422 1.00 96.62 296 ILE A CA 1
ATOM 2389 C C . ILE A 1 296 ? -17.702 11.843 21.923 1.00 96.62 296 ILE A C 1
ATOM 2391 O O . ILE A 1 296 ? -17.734 11.309 20.821 1.00 96.62 296 ILE A O 1
ATOM 2395 N N . CYS A 1 297 ? -18.765 11.918 22.722 1.00 97.56 297 CYS A N 1
ATOM 2396 C CA . CYS A 1 297 ? -20.110 11.548 22.316 1.00 97.56 297 CYS A CA 1
ATOM 2397 C C . CYS A 1 297 ? -20.892 12.818 21.974 1.00 97.56 297 CYS A C 1
ATOM 2399 O O . CYS A 1 297 ? -21.142 13.671 22.833 1.00 97.56 297 CYS A O 1
ATOM 2401 N N . ASN A 1 298 ? -21.249 12.993 20.704 1.00 96.31 298 ASN A N 1
ATOM 2402 C CA . ASN A 1 298 ? -21.918 14.209 20.265 1.00 96.31 298 ASN A CA 1
ATOM 2403 C C . ASN A 1 298 ? -23.382 14.264 20.752 1.00 96.31 298 ASN A C 1
ATOM 2405 O O . ASN A 1 298 ? -23.950 13.304 21.269 1.00 96.31 298 ASN A O 1
ATOM 2409 N N . LYS A 1 299 ? -24.042 15.413 20.557 1.00 96.69 299 LYS A N 1
ATOM 2410 C CA . LYS A 1 299 ? -25.434 15.634 21.003 1.00 96.69 299 LYS A CA 1
ATOM 2411 C C . LYS A 1 299 ? -26.478 14.713 20.346 1.00 96.69 299 LYS A C 1
ATOM 2413 O O . LYS A 1 299 ? -27.628 14.725 20.774 1.00 96.69 299 LYS A O 1
ATOM 2418 N N . TYR A 1 300 ? -26.107 13.998 19.285 1.00 94.81 300 TYR A N 1
ATOM 2419 C CA . TYR A 1 300 ? -26.952 13.020 18.601 1.00 94.81 300 TYR A CA 1
ATOM 2420 C C . TYR A 1 300 ? -26.732 11.597 19.129 1.00 94.81 300 TYR A C 1
ATOM 2422 O O . TYR A 1 300 ? -27.405 10.682 18.667 1.00 94.81 300 TYR A O 1
ATOM 2430 N N . GLY A 1 301 ? -25.831 11.418 20.103 1.00 95.25 301 GLY A N 1
ATOM 2431 C CA . GLY A 1 301 ? -25.466 10.110 20.631 1.00 95.25 301 GLY A CA 1
ATOM 2432 C C . GLY A 1 301 ? -24.607 9.321 19.653 1.00 95.25 301 GLY A C 1
ATOM 2433 O O . GLY A 1 301 ? -24.846 8.132 19.487 1.00 95.25 301 GLY A O 1
ATOM 2434 N N . ILE A 1 302 ? -23.669 9.988 18.972 1.00 93.31 302 ILE A N 1
ATOM 2435 C CA . ILE A 1 302 ? -22.725 9.376 18.028 1.00 93.31 302 ILE A CA 1
ATOM 2436 C C . ILE A 1 302 ? -21.288 9.745 18.428 1.00 93.31 302 ILE A C 1
ATOM 2438 O O . ILE A 1 302 ? -21.031 10.902 18.783 1.00 93.31 302 ILE A O 1
ATOM 2442 N N . CYS A 1 303 ? -20.370 8.780 18.385 1.00 95.25 303 CYS A N 1
ATOM 2443 C CA . CYS A 1 303 ? -18.951 8.974 18.650 1.00 95.25 303 CYS A CA 1
ATOM 2444 C C . CYS A 1 303 ? -18.313 9.823 17.551 1.00 95.25 303 CYS A C 1
ATOM 2446 O O . CYS A 1 303 ? -18.328 9.461 16.380 1.00 95.25 303 CYS A O 1
ATOM 2448 N N . ASP A 1 304 ? -17.766 10.973 17.932 1.00 94.12 304 ASP A N 1
ATOM 2449 C CA . ASP A 1 304 ? -17.148 11.929 17.010 1.00 94.12 304 ASP A CA 1
ATOM 2450 C C . ASP A 1 304 ? -15.622 11.760 17.004 1.00 94.12 304 ASP A C 1
ATOM 2452 O O . ASP A 1 304 ? -15.045 11.144 17.906 1.00 94.12 304 ASP A O 1
ATOM 2456 N N . ILE A 1 305 ? -14.955 12.321 16.003 1.00 91.38 305 ILE A N 1
ATOM 2457 C CA . ILE A 1 305 ? -13.493 12.324 15.915 1.00 91.38 305 ILE A CA 1
ATOM 2458 C C . ILE A 1 305 ? -12.951 13.416 16.841 1.00 91.38 305 ILE A C 1
ATOM 2460 O O . ILE A 1 305 ? -13.497 14.528 16.910 1.00 91.38 305 ILE A O 1
ATOM 2464 N N . GLN A 1 306 ? -11.848 13.143 17.546 1.00 84.50 306 GLN A N 1
ATOM 2465 C CA . GLN A 1 306 ? -11.148 14.209 18.249 1.00 84.50 306 GLN A CA 1
ATOM 2466 C C . GLN A 1 306 ? -10.623 15.204 17.211 1.00 84.50 306 GLN A C 1
ATOM 2468 O O . GLN A 1 306 ? -9.713 14.912 16.437 1.00 84.50 306 GLN A O 1
ATOM 2473 N N . LYS A 1 307 ? -11.175 16.422 17.196 1.00 79.44 307 LYS A N 1
ATOM 2474 C CA . LYS A 1 307 ? -10.570 17.525 16.443 1.00 79.44 307 LYS A CA 1
ATOM 2475 C C . LYS A 1 307 ? -9.250 17.865 17.116 1.00 79.44 307 LYS A C 1
ATOM 2477 O O . LYS A 1 307 ? -9.216 18.734 17.987 1.00 79.44 307 LYS A O 1
ATOM 2482 N N . LYS A 1 308 ? -8.175 17.176 16.733 1.00 70.75 308 LYS A N 1
ATOM 2483 C CA . LYS A 1 308 ? -6.818 17.598 17.063 1.00 70.75 308 LYS A CA 1
ATOM 2484 C C . LYS A 1 308 ? -6.700 19.027 16.551 1.00 70.75 308 LYS A C 1
ATOM 2486 O O . LYS A 1 308 ? -6.784 19.278 15.350 1.00 70.75 308 LYS A O 1
ATOM 2491 N N . GLY A 1 309 ? -6.634 19.985 17.476 1.00 64.69 309 GLY A N 1
ATOM 2492 C CA . GLY A 1 309 ? -6.331 21.360 17.110 1.00 64.69 309 GLY A CA 1
ATOM 2493 C C . GLY A 1 309 ? -5.035 21.334 16.309 1.00 64.69 309 GLY A C 1
ATOM 2494 O O . GLY A 1 309 ? -4.104 20.623 16.688 1.00 64.69 309 GLY A O 1
ATOM 2495 N N . SER A 1 310 ? -4.960 22.083 15.211 1.00 58.41 310 SER A N 1
ATOM 2496 C CA . SER A 1 310 ? -3.778 22.160 14.334 1.00 58.41 310 SER A CA 1
ATOM 2497 C C . SER A 1 310 ? -2.528 22.743 15.023 1.00 58.41 310 SER A C 1
ATOM 2499 O O . SER A 1 310 ? -1.596 23.196 14.364 1.00 58.41 310 SER A O 1
ATOM 2501 N N . ASP A 1 311 ? -2.510 22.802 16.352 1.00 58.75 311 ASP A N 1
ATOM 2502 C CA . ASP A 1 311 ? -1.450 23.380 17.164 1.00 58.75 311 ASP A CA 1
ATOM 2503 C C . ASP A 1 311 ? -0.164 22.536 17.096 1.00 58.75 311 ASP A C 1
ATOM 2505 O O . ASP A 1 311 ? 0.929 23.074 17.282 1.00 58.75 311 ASP A O 1
ATOM 2509 N N . SER A 1 312 ? -0.264 21.239 16.765 1.00 63.28 312 SER A N 1
ATOM 2510 C CA . SER A 1 312 ? 0.904 20.368 16.547 1.00 63.28 312 SER A CA 1
ATOM 2511 C C . SER A 1 312 ? 1.784 20.863 15.393 1.00 63.28 312 SER A C 1
ATOM 2513 O O . SER A 1 312 ? 2.996 21.024 15.571 1.00 63.28 312 SER A O 1
ATOM 2515 N N . ASP A 1 313 ? 1.177 21.214 14.255 1.00 67.94 313 ASP A N 1
ATOM 2516 C CA . ASP A 1 313 ? 1.897 21.708 13.072 1.00 67.94 313 ASP A CA 1
ATOM 2517 C C . ASP A 1 313 ? 2.668 22.996 13.386 1.00 67.94 313 ASP A C 1
ATOM 2519 O O . ASP A 1 313 ? 3.772 23.231 12.887 1.00 67.94 313 ASP A O 1
ATOM 2523 N N . TYR A 1 314 ? 2.121 23.824 14.279 1.00 76.44 314 TYR A N 1
ATOM 2524 C CA . TYR A 1 314 ? 2.756 25.065 14.703 1.00 76.44 314 TYR A CA 1
ATOM 2525 C C . TYR A 1 314 ? 4.011 24.821 15.553 1.00 76.44 314 TYR A C 1
ATOM 2527 O O . TYR A 1 314 ? 5.016 25.517 15.386 1.00 76.44 314 TYR A O 1
ATOM 2535 N N . ILE A 1 315 ? 3.994 23.822 16.443 1.00 77.25 315 ILE A N 1
ATOM 2536 C CA . ILE A 1 315 ? 5.150 23.476 17.286 1.00 77.25 315 ILE A CA 1
ATOM 2537 C C . ILE A 1 315 ? 6.273 22.862 16.446 1.00 77.25 315 ILE A C 1
ATOM 2539 O O . ILE A 1 315 ? 7.447 23.181 16.663 1.00 77.25 315 ILE A O 1
ATOM 2543 N N . GLU A 1 316 ? 5.942 22.006 15.482 1.00 77.94 316 GLU A N 1
ATOM 2544 C CA . GLU A 1 316 ? 6.937 21.399 14.597 1.00 77.94 316 GLU A CA 1
ATOM 2545 C C . GLU A 1 316 ? 7.565 22.437 13.659 1.00 77.94 316 GLU A C 1
ATOM 2547 O O . GLU A 1 316 ? 8.795 22.534 13.579 1.00 77.94 316 GLU A O 1
ATOM 2552 N N . ALA A 1 317 ? 6.754 23.333 13.087 1.00 82.00 317 ALA A N 1
ATOM 2553 C CA . ALA A 1 317 ? 7.251 24.490 12.348 1.00 82.00 317 ALA A CA 1
ATOM 2554 C C . ALA A 1 317 ? 8.167 25.383 13.210 1.00 82.00 317 ALA A C 1
ATOM 2556 O O . ALA A 1 317 ? 9.230 25.810 12.753 1.00 82.00 317 ALA A O 1
ATOM 2557 N N . LEU A 1 318 ? 7.818 25.621 14.480 1.00 86.56 318 LEU A N 1
ATOM 2558 C CA . LEU A 1 318 ? 8.658 26.364 15.426 1.00 86.56 318 LEU A CA 1
ATOM 2559 C C . LEU A 1 318 ? 10.006 25.680 15.680 1.00 86.56 318 LEU A C 1
ATOM 2561 O O . LEU A 1 318 ? 11.030 26.366 15.699 1.00 86.56 318 LEU A O 1
ATOM 2565 N N . LYS A 1 319 ? 10.044 24.349 15.839 1.00 87.19 319 LYS A N 1
ATOM 2566 C CA . LYS A 1 319 ? 11.302 23.595 16.000 1.00 87.19 319 LYS A CA 1
ATOM 2567 C C . LYS A 1 319 ? 12.207 23.753 14.777 1.00 87.19 319 LYS A C 1
ATOM 2569 O O . LYS A 1 319 ? 13.399 24.020 14.940 1.00 87.19 319 LYS A O 1
ATOM 2574 N N . ILE A 1 320 ? 11.645 23.657 13.569 1.00 88.56 320 ILE A N 1
ATOM 2575 C CA . ILE A 1 320 ? 12.386 23.866 12.315 1.00 88.56 320 ILE A CA 1
ATOM 2576 C C . ILE A 1 320 ? 12.940 25.296 12.256 1.00 88.56 320 ILE A C 1
ATOM 2578 O O . ILE A 1 320 ? 14.124 25.490 11.975 1.00 88.56 320 ILE A O 1
ATOM 2582 N N . ILE A 1 321 ? 12.128 26.303 12.594 1.00 92.31 321 ILE A N 1
ATOM 2583 C CA . ILE A 1 321 ? 12.561 27.708 12.640 1.00 92.31 321 ILE A CA 1
ATOM 2584 C C . ILE A 1 321 ? 13.721 27.891 13.632 1.00 92.31 321 ILE A C 1
ATOM 2586 O O . ILE A 1 321 ? 14.736 28.496 13.278 1.00 92.31 321 ILE A O 1
ATOM 2590 N N . PHE A 1 322 ? 13.627 27.332 14.842 1.00 92.81 322 PHE A N 1
ATOM 2591 C CA . PHE A 1 322 ? 14.696 27.408 15.845 1.00 92.81 322 PHE A CA 1
ATOM 2592 C C . PHE A 1 322 ? 15.998 26.735 15.392 1.00 92.81 322 PHE A C 1
ATOM 2594 O O . PHE A 1 322 ? 17.075 27.222 15.740 1.00 92.81 322 PHE A O 1
ATOM 2601 N N . PHE A 1 323 ? 15.923 25.667 14.595 1.00 89.38 323 PHE A N 1
ATOM 2602 C CA . PHE A 1 323 ? 17.099 24.992 14.040 1.00 89.38 323 PHE A CA 1
ATOM 2603 C C . PHE A 1 323 ? 17.727 25.751 12.856 1.00 89.38 323 PHE A C 1
ATOM 2605 O O . PHE A 1 323 ? 18.950 25.786 12.713 1.00 89.38 323 PHE A O 1
ATOM 2612 N N . LEU A 1 324 ? 16.918 26.420 12.028 1.00 92.06 324 LEU A N 1
ATOM 2613 C CA . LEU A 1 324 ? 17.402 27.188 10.874 1.00 92.06 324 LEU A CA 1
ATOM 2614 C C . LEU A 1 324 ? 18.074 28.512 11.265 1.00 92.06 324 LEU A C 1
ATOM 2616 O O . LEU A 1 324 ? 19.022 28.931 10.602 1.00 92.06 324 LEU A O 1
ATOM 2620 N N . ILE A 1 325 ? 17.641 29.163 12.351 1.00 95.69 325 ILE A N 1
ATOM 2621 C CA . ILE A 1 325 ? 18.232 30.426 12.834 1.00 95.69 325 ILE A CA 1
ATOM 2622 C C . ILE A 1 325 ? 19.768 30.341 13.014 1.00 95.69 325 ILE A C 1
ATOM 2624 O O . ILE A 1 325 ? 20.476 31.179 12.442 1.00 95.69 325 ILE A O 1
ATOM 2628 N N . PRO A 1 326 ? 20.344 29.364 13.742 1.00 91.88 326 PRO A N 1
ATOM 2629 C CA . PRO A 1 326 ? 21.794 29.264 13.897 1.00 91.88 326 PRO A CA 1
ATOM 2630 C C . PRO A 1 326 ? 22.520 28.951 12.579 1.00 91.88 326 PRO A C 1
ATOM 2632 O O . PRO A 1 326 ? 23.580 29.520 12.327 1.00 91.88 326 PRO A O 1
ATOM 2635 N N . LEU A 1 327 ? 21.944 28.142 11.684 1.00 89.06 327 LEU A N 1
ATOM 2636 C CA . LEU A 1 327 ? 22.538 27.884 10.364 1.00 89.06 327 LEU A CA 1
ATOM 2637 C C . LEU A 1 327 ? 22.589 29.155 9.506 1.00 89.06 327 LEU A C 1
ATOM 2639 O O . LEU A 1 327 ? 23.631 29.476 8.930 1.00 89.06 327 LEU A O 1
ATOM 2643 N N . CYS A 1 328 ? 21.501 29.927 9.490 1.00 94.06 328 CYS A N 1
ATOM 2644 C CA . CYS A 1 328 ? 21.437 31.216 8.807 1.00 94.06 328 CYS A CA 1
ATOM 2645 C C . CYS A 1 328 ? 22.434 32.226 9.391 1.00 94.06 328 CYS A C 1
ATOM 2647 O O . CYS A 1 328 ? 23.070 32.957 8.632 1.00 94.06 328 CYS A O 1
ATOM 2649 N N . THR A 1 329 ? 22.630 32.255 10.715 1.00 93.38 329 THR A N 1
ATOM 2650 C CA . THR A 1 329 ? 23.623 33.155 11.333 1.00 93.38 329 THR A CA 1
ATOM 2651 C C . THR A 1 329 ? 25.060 32.754 10.993 1.00 93.38 329 THR A C 1
ATOM 2653 O O . THR A 1 329 ? 25.855 33.630 10.655 1.00 93.38 329 THR A O 1
ATOM 2656 N N . VAL A 1 330 ? 25.398 31.459 10.983 1.00 93.62 330 VAL A N 1
ATOM 2657 C CA . VAL A 1 330 ? 26.719 30.972 10.541 1.00 93.62 330 VAL A CA 1
ATOM 2658 C C . VAL A 1 330 ? 26.963 31.312 9.072 1.00 93.62 330 VAL A C 1
ATOM 2660 O O . VAL A 1 330 ? 28.010 31.870 8.736 1.00 93.62 330 VAL A O 1
ATOM 2663 N N . TYR A 1 331 ? 25.987 31.047 8.201 1.00 95.56 331 TYR A N 1
ATOM 2664 C CA . TYR A 1 331 ? 26.071 31.393 6.783 1.00 95.56 331 TYR A CA 1
ATOM 2665 C C . TYR A 1 331 ? 26.265 32.902 6.580 1.00 95.56 331 TYR A C 1
ATOM 2667 O O . TYR A 1 331 ? 27.132 33.327 5.815 1.00 95.56 331 TYR A O 1
ATOM 2675 N N . PHE A 1 332 ? 25.524 33.724 7.327 1.00 96.44 332 PHE A N 1
ATOM 2676 C CA . PHE A 1 332 ? 25.650 35.177 7.290 1.00 96.44 332 PHE A CA 1
ATOM 2677 C C . PHE A 1 332 ? 27.030 35.660 7.767 1.00 96.44 332 PHE A C 1
ATOM 2679 O O . PHE A 1 332 ? 27.626 36.531 7.133 1.00 96.44 332 PHE A O 1
ATOM 2686 N N . ILE A 1 333 ? 27.594 35.066 8.825 1.00 95.88 333 ILE A N 1
ATOM 2687 C CA . ILE A 1 333 ? 28.957 35.371 9.295 1.00 95.88 333 ILE A CA 1
ATOM 2688 C C . ILE A 1 333 ? 29.994 35.017 8.223 1.00 95.88 333 ILE A C 1
ATOM 2690 O O . ILE A 1 333 ? 30.902 35.809 7.961 1.00 95.88 333 ILE A O 1
ATOM 2694 N N . ILE A 1 334 ? 29.869 33.854 7.578 1.00 95.19 334 ILE A N 1
ATOM 2695 C CA . ILE A 1 334 ? 30.754 33.447 6.477 1.00 95.19 334 ILE A CA 1
ATOM 2696 C C . ILE A 1 334 ? 30.661 34.463 5.333 1.00 95.19 334 ILE A C 1
ATOM 2698 O O . ILE A 1 334 ? 31.686 34.969 4.872 1.00 95.19 334 ILE A O 1
ATOM 2702 N N . PHE A 1 335 ? 29.444 34.828 4.930 1.00 95.50 335 PHE A N 1
ATOM 2703 C CA . PHE A 1 335 ? 29.202 35.817 3.883 1.00 95.50 335 PHE A CA 1
ATOM 2704 C C . PHE A 1 335 ? 29.822 37.186 4.210 1.00 95.50 335 PHE A C 1
ATOM 2706 O O . PHE A 1 335 ? 30.504 37.767 3.365 1.00 95.50 335 PHE A O 1
ATOM 2713 N N . LEU A 1 336 ? 29.667 37.684 5.444 1.00 96.56 336 LEU A N 1
ATOM 2714 C CA . LEU A 1 336 ? 30.285 38.940 5.889 1.00 96.56 336 LEU A CA 1
ATOM 2715 C C . LEU A 1 336 ? 31.818 38.887 5.846 1.00 96.56 336 LEU A C 1
ATOM 2717 O O . LEU A 1 336 ? 32.450 39.853 5.410 1.00 96.56 336 LEU A O 1
ATOM 2721 N N . ASN A 1 337 ? 32.421 37.766 6.252 1.00 92.62 337 ASN A N 1
ATOM 2722 C CA . ASN A 1 337 ? 33.870 37.572 6.161 1.00 92.62 337 ASN A CA 1
ATOM 2723 C C . ASN A 1 337 ? 34.346 37.612 4.701 1.00 92.62 337 ASN A C 1
ATOM 2725 O O . ASN A 1 337 ? 35.293 38.335 4.383 1.00 92.62 337 ASN A O 1
ATOM 2729 N N . PHE A 1 338 ? 33.656 36.911 3.795 1.00 93.94 338 PHE A N 1
ATOM 2730 C CA . PHE A 1 338 ? 33.952 36.963 2.361 1.00 93.94 338 PHE A CA 1
ATOM 2731 C C . PHE A 1 338 ? 33.814 38.378 1.797 1.00 93.94 338 PHE A C 1
ATOM 2733 O O . PHE A 1 338 ? 34.715 38.851 1.102 1.00 93.94 338 PHE A O 1
ATOM 2740 N N . TYR A 1 339 ? 32.733 39.083 2.135 1.00 95.88 339 TYR A N 1
ATOM 2741 C CA . TYR A 1 339 ? 32.508 40.459 1.700 1.00 95.88 339 TYR A CA 1
ATOM 2742 C C . TYR A 1 339 ? 33.639 41.396 2.151 1.00 95.88 339 TYR A C 1
ATOM 2744 O O . TYR A 1 339 ? 34.136 42.199 1.358 1.00 95.88 339 TYR A O 1
ATOM 2752 N N . PHE A 1 340 ? 34.105 41.264 3.397 1.00 94.88 340 PHE A N 1
ATOM 2753 C CA . PHE A 1 340 ? 35.193 42.086 3.930 1.00 94.88 340 PHE A CA 1
ATOM 2754 C C . PHE A 1 340 ? 36.531 41.807 3.226 1.00 94.88 340 PHE A C 1
ATOM 2756 O O . PHE A 1 340 ? 37.255 42.738 2.862 1.00 94.88 340 PHE A O 1
ATOM 2763 N N . VAL A 1 341 ? 36.839 40.532 2.961 1.00 93.88 341 VAL A N 1
ATOM 2764 C CA . VAL A 1 341 ? 38.027 40.121 2.194 1.00 93.88 341 VAL A CA 1
ATOM 2765 C C . VAL A 1 341 ? 37.982 40.674 0.766 1.00 93.88 341 VAL A C 1
ATOM 2767 O O . VAL A 1 341 ? 38.967 41.252 0.292 1.00 93.88 341 VAL A O 1
ATOM 2770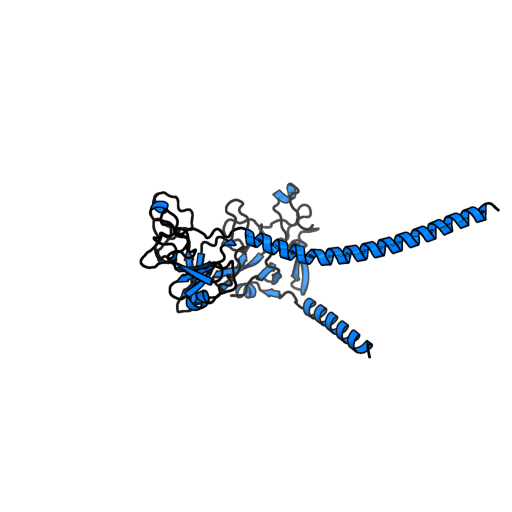 N N . PHE A 1 342 ? 36.838 40.560 0.088 1.00 92.50 342 PHE A N 1
ATOM 2771 C CA . PHE A 1 342 ? 36.647 41.100 -1.259 1.00 92.50 342 PHE A CA 1
ATOM 2772 C C . PHE A 1 342 ? 36.795 42.621 -1.297 1.00 92.50 342 PHE A C 1
ATOM 2774 O O . PHE A 1 342 ? 37.534 43.142 -2.136 1.00 92.50 342 PHE A O 1
ATOM 2781 N N . ARG A 1 343 ? 36.155 43.340 -0.368 1.00 93.88 343 ARG A N 1
ATOM 2782 C CA . ARG A 1 343 ? 36.242 44.802 -0.283 1.00 93.88 343 ARG A CA 1
ATOM 2783 C C . ARG A 1 343 ? 37.683 45.274 -0.085 1.00 93.88 343 ARG A C 1
ATOM 2785 O O . ARG A 1 343 ? 38.142 46.141 -0.828 1.00 93.88 343 ARG A O 1
ATOM 2792 N N . ASN A 1 344 ? 38.416 44.678 0.856 1.00 91.19 344 ASN A N 1
ATOM 2793 C CA . ASN A 1 344 ? 39.816 45.035 1.109 1.00 91.19 344 ASN A CA 1
ATOM 2794 C C . ASN A 1 344 ? 40.704 44.772 -0.115 1.00 91.19 344 ASN A C 1
ATOM 2796 O O . ASN A 1 344 ? 41.582 45.573 -0.447 1.00 91.19 344 ASN A O 1
ATOM 2800 N N . THR A 1 345 ? 40.450 43.670 -0.823 1.00 90.69 345 THR A N 1
ATOM 2801 C CA . THR A 1 345 ? 41.165 43.322 -2.056 1.00 90.69 345 THR A CA 1
ATOM 2802 C C . THR A 1 345 ? 40.876 44.340 -3.163 1.00 90.69 345 THR A C 1
ATOM 2804 O O . THR A 1 345 ? 41.800 44.825 -3.823 1.00 90.69 345 THR A O 1
ATOM 2807 N N . TYR A 1 346 ? 39.612 44.741 -3.322 1.00 91.06 346 TYR A N 1
ATOM 2808 C CA . TYR A 1 346 ? 39.193 45.753 -4.289 1.00 91.06 346 TYR A CA 1
ATOM 2809 C C . TYR A 1 346 ? 39.805 47.133 -4.002 1.00 91.06 346 TYR A C 1
ATOM 2811 O O . TYR A 1 346 ? 40.365 47.760 -4.905 1.00 91.06 346 TYR A O 1
ATOM 2819 N N . GLU A 1 347 ? 39.775 47.597 -2.748 1.00 93.19 347 GLU A N 1
ATOM 2820 C CA . GLU A 1 347 ? 40.389 48.871 -2.350 1.00 93.19 347 GLU A CA 1
ATOM 2821 C C . GLU A 1 347 ? 41.908 48.875 -2.600 1.00 93.19 347 GLU A C 1
ATOM 2823 O O . GLU A 1 347 ? 42.451 49.864 -3.107 1.00 93.19 347 GLU A O 1
ATOM 2828 N N . LYS A 1 348 ? 42.597 47.754 -2.333 1.00 89.94 348 LYS A N 1
ATOM 2829 C CA . LYS A 1 348 ? 44.030 47.592 -2.633 1.00 89.94 348 LYS A CA 1
ATOM 2830 C C . LYS A 1 348 ? 44.311 47.686 -4.138 1.00 89.94 348 LYS A C 1
ATOM 2832 O O . LYS A 1 348 ? 45.232 48.396 -4.547 1.00 89.94 348 LYS A O 1
ATOM 2837 N N . HIS A 1 349 ? 43.500 47.039 -4.977 1.00 86.38 349 HIS A N 1
ATOM 2838 C CA . HIS A 1 349 ? 43.629 47.144 -6.435 1.00 86.38 349 HIS A CA 1
ATOM 2839 C C . HIS A 1 349 ? 43.314 48.548 -6.965 1.00 86.38 349 HIS A C 1
ATOM 2841 O O . HIS A 1 349 ? 44.002 49.024 -7.870 1.00 86.38 349 HIS A O 1
ATOM 2847 N N . SER A 1 350 ? 42.318 49.230 -6.396 1.00 88.25 350 SER A N 1
ATOM 2848 C CA . SER A 1 350 ? 41.951 50.600 -6.772 1.00 88.25 350 SER A CA 1
ATOM 2849 C C . SER A 1 350 ? 43.083 51.596 -6.483 1.00 88.25 350 SER A C 1
ATOM 2851 O O . SER A 1 350 ? 43.485 52.346 -7.377 1.00 88.25 350 SER A O 1
ATOM 2853 N N . LYS A 1 351 ? 43.692 51.536 -5.286 1.00 89.81 351 LYS A N 1
ATOM 2854 C CA . LYS A 1 351 ? 44.866 52.361 -4.933 1.00 89.81 351 LYS A CA 1
ATOM 2855 C C . LYS A 1 351 ? 46.055 52.096 -5.863 1.00 89.81 351 LYS A C 1
ATOM 2857 O O . LYS A 1 351 ? 46.652 53.042 -6.371 1.00 89.81 351 LYS A O 1
ATOM 2862 N N . ASN A 1 352 ? 46.341 50.828 -6.172 1.00 84.75 352 ASN A N 1
ATOM 2863 C CA . ASN A 1 352 ? 47.414 50.468 -7.106 1.00 84.75 352 ASN A CA 1
ATOM 2864 C C . ASN A 1 352 ? 47.166 50.994 -8.532 1.00 84.75 352 ASN A C 1
ATOM 2866 O O . ASN A 1 352 ? 48.105 51.436 -9.192 1.00 84.75 352 ASN A O 1
ATOM 2870 N N . ARG A 1 353 ? 45.913 50.990 -9.015 1.00 81.81 353 ARG A N 1
ATOM 2871 C CA . ARG A 1 353 ? 45.564 51.573 -10.324 1.00 81.81 353 ARG A CA 1
ATOM 2872 C C . ARG A 1 353 ? 45.748 53.090 -10.351 1.00 81.81 353 ARG A C 1
ATOM 2874 O O . ARG A 1 353 ? 46.180 53.604 -11.379 1.00 81.81 353 ARG A O 1
ATOM 2881 N N . LYS A 1 354 ? 45.439 53.793 -9.257 1.00 83.88 354 LYS A N 1
ATOM 2882 C CA . LYS A 1 354 ? 45.628 55.248 -9.158 1.00 83.88 354 LYS A CA 1
ATOM 2883 C C . LYS A 1 354 ? 47.116 55.617 -9.180 1.00 83.88 354 LYS A C 1
ATOM 2885 O O . LYS A 1 354 ? 47.528 56.355 -10.065 1.00 83.88 354 LYS A O 1
ATOM 2890 N N . ASN A 1 355 ? 47.932 54.964 -8.349 1.00 84.81 355 ASN A N 1
ATOM 2891 C CA . ASN A 1 355 ? 49.385 55.183 -8.325 1.00 84.81 355 ASN A CA 1
ATOM 2892 C C . ASN A 1 355 ? 50.052 54.894 -9.683 1.00 84.81 355 ASN A C 1
ATOM 2894 O O . ASN A 1 355 ? 50.971 55.599 -10.087 1.00 84.81 355 ASN A O 1
ATOM 2898 N N . LYS A 1 356 ? 49.578 53.876 -10.420 1.00 79.50 356 LYS A N 1
ATOM 2899 C CA . LYS A 1 356 ? 50.096 53.554 -11.760 1.00 79.50 356 LYS A CA 1
ATOM 2900 C C . LYS A 1 356 ? 49.733 54.609 -12.815 1.00 79.50 356 LYS A C 1
ATOM 2902 O O . LYS A 1 356 ? 50.487 54.771 -13.766 1.00 79.50 356 LYS A O 1
ATOM 2907 N N . LYS A 1 357 ? 48.598 55.306 -12.672 1.00 77.06 357 LYS A N 1
ATOM 2908 C CA . LYS A 1 357 ? 48.230 56.424 -13.557 1.00 77.06 357 LYS A CA 1
ATOM 2909 C C . LYS A 1 357 ? 49.080 57.660 -13.275 1.00 77.06 357 LYS A C 1
ATOM 2911 O O . LYS A 1 357 ? 49.558 58.268 -14.222 1.00 77.06 357 LYS A O 1
ATOM 2916 N N . ASP A 1 358 ? 49.313 57.975 -12.005 1.00 80.44 358 ASP A N 1
ATOM 2917 C CA . ASP A 1 358 ? 50.110 59.144 -11.615 1.00 80.44 358 ASP A CA 1
ATOM 2918 C C . ASP A 1 358 ? 51.589 58.985 -12.027 1.00 80.44 358 ASP A C 1
ATOM 2920 O O . ASP A 1 358 ? 52.215 59.943 -12.469 1.00 80.44 358 ASP A O 1
ATOM 2924 N N . ALA A 1 359 ? 52.127 57.758 -11.992 1.00 72.62 359 ALA A N 1
ATOM 2925 C CA . ALA A 1 359 ? 53.480 57.446 -12.468 1.00 72.62 359 ALA A CA 1
ATOM 2926 C C . ALA A 1 359 ? 53.656 57.493 -14.002 1.00 72.62 359 ALA A C 1
ATOM 2928 O O . ALA A 1 359 ? 54.784 57.406 -14.473 1.00 72.62 359 ALA A O 1
ATOM 2929 N N . LEU A 1 360 ? 52.573 57.587 -14.782 1.00 73.25 360 LEU A N 1
ATOM 2930 C CA . LEU A 1 360 ? 52.625 57.649 -16.250 1.00 73.25 360 LEU A CA 1
ATOM 2931 C C . LEU A 1 360 ? 52.560 59.089 -16.798 1.00 73.25 360 LEU A C 1
ATOM 2933 O O . LEU A 1 360 ? 52.603 59.272 -18.011 1.00 73.25 360 LEU A O 1
ATOM 2937 N N . ILE A 1 361 ? 52.377 60.087 -15.924 1.00 68.44 361 ILE A N 1
ATOM 2938 C CA . ILE A 1 361 ? 52.185 61.510 -16.272 1.00 68.44 361 ILE A CA 1
ATOM 2939 C C . ILE A 1 361 ? 53.460 62.347 -15.995 1.00 68.44 361 ILE A C 1
ATOM 2941 O O . ILE A 1 361 ? 53.488 63.545 -16.269 1.00 68.44 361 ILE A O 1
ATOM 2945 N N . ILE A 1 362 ? 54.530 61.718 -15.500 1.00 52.38 362 ILE A N 1
ATOM 2946 C CA . ILE A 1 362 ? 55.881 62.293 -15.355 1.00 52.38 362 ILE A CA 1
ATOM 2947 C C . ILE A 1 362 ? 56.741 61.754 -16.493 1.00 52.38 362 ILE A C 1
ATOM 2949 O O . ILE A 1 362 ? 57.483 62.562 -17.094 1.00 52.38 362 ILE A O 1
#

Radius of gyration: 30.6 Å; chains: 1; bounding box: 87×82×61 Å

pLDDT: mean 90.27, std 9.26, range [52.38, 98.25]

Sequence (362 aa):
MFNKTILTFLFIIIYFQFASANELNEVLSKKEVLNITNEFFISYYCKDDICVKTDNEYKEKFVEIPDKNERVIKYIVDTCSSEEIINGRCFSEKCISDAHCLSNKCIDSHCAFNEETPIVHCDDIYIGVKKSYMHCGKPYGDTCKTDDECSSKKCGLYDGLCRMQAEGPHDDEVFSKEEVLKITSNNYISYYCKNDTCVSYDDYYHVYFVDIPDENNNFKRYIVDTCTVDDIKNGRCYHEECTSDSQCLSNKCIDKHCAFNEETPIDHCEYIDSYMHCGKPHDDTCKTNDECSSKICNKYGICDIQKKGSDSDYIEALKIIFFLIPLCTVYFIIFLNFYFVFRNTYEKHSKNRKNKKDALII

Secondary structure (DSSP, 8-state):
-HHHHHHHHHHHHHHHHHHHHT----EEEHHHHHT-BS--S-EEEEETTEEEEE-TTS--SEEEEE-TTS-EEEEE---B-HHHHHTT---SPBPSSGGGBTTS-EETTEEB--SSSPPEEEEEEEEETTEEEEEEEBPTTSB-SSGGGBTTS-B-TTT-BBPP---------EEEHHHHHH--S-SSEEEEEETTEEEEEEGGGT--EEEEE-TTS-EEEEE---B-HHHHHTT---SPPPSSGGGBTTS-EETTEEB--TTS--EEEEEETTEEEEEBPTT-B-SSGGGBTTS-B-TTSBBPP----THHHHHHHHHHHHHHHHHHHHHHHHHHHHHHHHHHHHHHHHHHHHHHHHTT--

Foldseek 3Di:
DVPVVVVVVVVVVVVVVVVVVPVPFDKAFPVVQQPDKLDWQWKWWDDPRIITIDGQVPPDQWDWTADPVRDTAIAGADADAPVCVVVVNDPHAFDPALSRHSCSDHDPRGHHAHPVGATKMWHWEDPAASITGIQIAHEFQDAADFLSNYNHSDADPPRRTHHRNPDTRQPWDKFFPVVQQVDFDDQAWKWKDFHRIITTDGVPVVDQWHWTADPVRHTDIAGADAAAPVCLVVVVDPGAFAPALVRHSCSDADNRGHHHHPVGAIWMWHDDPGGIQIAHEFQDFADFLSRENQSDQDPVRTHHHPPPPCVVVVVVVVVVVVVVVVVVVVVVVVVVVVVVVVVVVVVVVVVVVVVVVVVVVD